Protein AF-A0A9D6ZX26-F1 (afdb_monomer_lite)

Structure (mmCIF, N/CA/C/O backbone):
data_AF-A0A9D6ZX26-F1
#
_entry.id   AF-A0A9D6ZX26-F1
#
loop_
_atom_site.group_PDB
_atom_site.id
_atom_site.type_symbol
_atom_site.label_atom_id
_atom_site.label_alt_id
_atom_site.label_comp_id
_atom_site.label_asym_id
_atom_site.label_entity_id
_atom_site.label_seq_id
_atom_site.pdbx_PDB_ins_code
_atom_site.Cartn_x
_atom_site.Cartn_y
_atom_site.Cartn_z
_atom_site.occupancy
_atom_site.B_iso_or_equiv
_atom_site.auth_seq_id
_atom_site.auth_comp_id
_atom_site.auth_asym_id
_atom_site.auth_atom_id
_atom_site.pdbx_PDB_model_num
ATOM 1 N N . MET A 1 1 ? 2.555 -8.210 -22.914 1.00 59.25 1 MET A N 1
ATOM 2 C CA . MET A 1 1 ? 1.205 -8.522 -22.384 1.00 59.25 1 MET A CA 1
ATOM 3 C C . MET A 1 1 ? 0.541 -7.199 -22.033 1.00 59.25 1 MET A C 1
ATOM 5 O O . MET A 1 1 ? 1.233 -6.357 -21.481 1.00 59.25 1 MET A O 1
ATOM 9 N N . TYR A 1 2 ? -0.729 -6.968 -22.384 1.00 74.00 2 TYR A N 1
ATOM 10 C CA . TYR A 1 2 ? -1.356 -5.649 -22.207 1.00 74.00 2 TYR A CA 1
ATOM 11 C C . TYR A 1 2 ? -1.420 -5.249 -20.715 1.00 74.00 2 TYR A C 1
ATOM 13 O O . TYR A 1 2 ? -2.023 -5.994 -19.934 1.00 74.00 2 TYR A O 1
ATOM 21 N N . PRO A 1 3 ? -0.852 -4.093 -20.309 1.00 81.06 3 PRO A N 1
ATOM 22 C CA . PRO A 1 3 ? -0.923 -3.574 -18.931 1.00 81.06 3 PRO A CA 1
ATOM 23 C C . PRO A 1 3 ? -2.353 -3.429 -18.402 1.00 81.06 3 PRO A C 1
ATOM 25 O O . PRO A 1 3 ? -2.592 -3.516 -17.201 1.00 81.06 3 PRO A O 1
ATOM 28 N N . PHE A 1 4 ? -3.319 -3.332 -19.315 1.00 87.44 4 PHE A N 1
ATOM 29 C CA . PHE A 1 4 ? -4.745 -3.346 -19.018 1.00 87.44 4 PHE A CA 1
ATOM 30 C C . PHE A 1 4 ? -5.173 -4.487 -18.079 1.00 87.44 4 PHE A C 1
ATOM 32 O O . PHE A 1 4 ? -6.023 -4.284 -17.217 1.00 87.44 4 PHE A O 1
ATOM 39 N N . VAL A 1 5 ? -4.582 -5.684 -18.200 1.00 90.31 5 VAL A N 1
ATOM 40 C CA . VAL A 1 5 ? -4.960 -6.825 -17.346 1.00 90.31 5 VAL A CA 1
ATOM 41 C C . VAL A 1 5 ? -4.654 -6.533 -15.878 1.00 90.31 5 VAL A C 1
ATOM 43 O O . VAL A 1 5 ? -5.513 -6.739 -15.021 1.00 90.31 5 VAL A O 1
ATOM 46 N N . ILE A 1 6 ? -3.457 -6.026 -15.573 1.00 92.44 6 ILE A N 1
ATOM 47 C CA . ILE A 1 6 ? -3.083 -5.728 -14.189 1.00 92.44 6 ILE A CA 1
ATOM 48 C C . ILE A 1 6 ? -3.809 -4.494 -13.658 1.00 92.44 6 ILE A C 1
ATOM 50 O O . ILE A 1 6 ? -4.154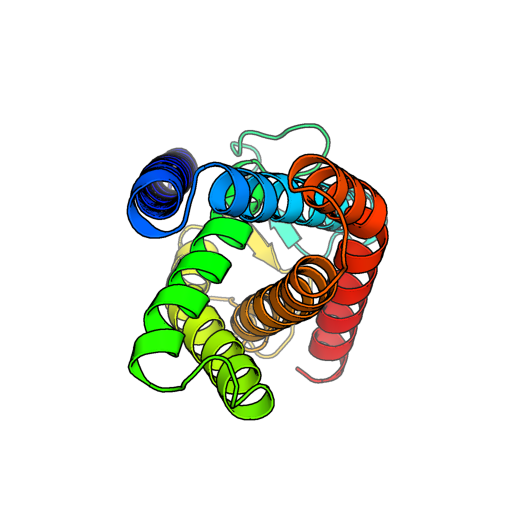 -4.456 -12.483 1.00 92.44 6 ILE A O 1
ATOM 54 N N . GLU A 1 7 ? -4.118 -3.520 -14.510 1.00 93.19 7 GLU A N 1
ATOM 55 C CA . GLU A 1 7 ? -4.953 -2.376 -14.135 1.00 93.19 7 GLU A CA 1
ATOM 56 C C . GLU A 1 7 ? -6.371 -2.793 -13.769 1.00 93.19 7 GLU A C 1
ATOM 58 O O . GLU A 1 7 ? -6.895 -2.370 -12.738 1.00 93.19 7 GLU A O 1
ATOM 63 N N . PHE A 1 8 ? -6.974 -3.668 -14.573 1.00 94.19 8 PHE A N 1
ATOM 64 C CA . PHE A 1 8 ? -8.292 -4.212 -14.294 1.00 94.19 8 PHE A CA 1
ATOM 65 C C . PHE A 1 8 ? -8.292 -5.023 -12.993 1.00 94.19 8 PHE A C 1
ATOM 67 O O . PHE A 1 8 ? -9.149 -4.811 -12.136 1.00 94.19 8 PHE A O 1
ATOM 74 N N . VAL A 1 9 ? -7.293 -5.891 -12.793 1.00 94.50 9 VAL A N 1
ATOM 75 C CA . VAL A 1 9 ? -7.130 -6.647 -11.540 1.00 94.50 9 VAL A CA 1
ATOM 76 C C . VAL A 1 9 ? -6.945 -5.705 -10.349 1.00 94.50 9 VAL A C 1
ATOM 78 O O . VAL A 1 9 ? -7.599 -5.890 -9.324 1.00 94.50 9 VAL A O 1
ATOM 81 N N . ALA A 1 10 ? -6.107 -4.675 -10.478 1.00 96.19 10 ALA A N 1
ATOM 82 C CA . ALA A 1 10 ? -5.879 -3.679 -9.437 1.00 96.19 10 ALA A CA 1
ATOM 83 C C . ALA A 1 10 ? -7.168 -2.935 -9.070 1.00 96.19 10 ALA A C 1
ATOM 85 O O . ALA A 1 10 ? -7.466 -2.769 -7.887 1.00 96.19 10 ALA A O 1
ATOM 86 N N . LEU A 1 11 ? -7.952 -2.530 -10.072 1.00 97.31 11 LEU A N 1
ATOM 87 C CA . LEU A 1 11 ? -9.227 -1.845 -9.890 1.00 97.31 11 LEU A CA 1
ATOM 88 C C . LEU A 1 11 ? -10.261 -2.737 -9.200 1.00 97.31 11 LEU A C 1
ATOM 90 O O . LEU A 1 11 ? -10.871 -2.315 -8.219 1.00 97.31 11 LEU A O 1
ATOM 94 N N . VAL A 1 12 ? -10.444 -3.968 -9.685 1.00 97.81 12 VAL A N 1
ATOM 95 C CA . VAL A 1 12 ? -11.405 -4.924 -9.116 1.00 97.81 12 VAL A CA 1
ATOM 96 C C . VAL A 1 12 ? -11.018 -5.289 -7.686 1.00 97.81 12 VAL A C 1
ATOM 98 O O . VAL A 1 12 ? -11.875 -5.276 -6.801 1.00 97.81 12 VAL A O 1
ATOM 101 N N . LEU A 1 13 ? -9.733 -5.555 -7.432 1.00 97.75 13 LEU A N 1
ATOM 102 C CA . LEU A 1 13 ? -9.237 -5.864 -6.094 1.00 97.75 13 LEU A CA 1
ATOM 103 C C . LEU A 1 13 ? -9.438 -4.679 -5.143 1.00 97.75 13 LEU A C 1
ATOM 105 O O . LEU A 1 13 ? -9.959 -4.860 -4.044 1.00 97.75 13 LEU A O 1
ATOM 109 N N . PHE A 1 14 ? -9.085 -3.464 -5.571 1.00 98.38 14 PHE A N 1
ATOM 110 C CA . PHE A 1 14 ? -9.275 -2.255 -4.774 1.00 98.38 14 PHE A CA 1
ATOM 111 C C . PHE A 1 14 ? -10.750 -2.011 -4.464 1.00 98.38 14 PHE A C 1
ATOM 113 O O . PHE A 1 14 ? -11.104 -1.818 -3.304 1.00 98.38 14 PHE A O 1
ATOM 120 N N . ALA A 1 15 ? -11.625 -2.064 -5.470 1.00 98.25 15 ALA A N 1
ATOM 121 C CA . ALA A 1 15 ? -13.058 -1.855 -5.289 1.00 98.25 15 ALA A CA 1
ATOM 122 C C . ALA A 1 15 ? -13.679 -2.925 -4.378 1.00 98.25 15 ALA A C 1
ATOM 124 O O . ALA A 1 15 ? -14.435 -2.592 -3.463 1.00 98.25 15 ALA A O 1
ATOM 125 N N . GLY A 1 16 ? -13.323 -4.196 -4.582 1.00 98.38 16 GLY A N 1
ATOM 126 C CA . GLY A 1 16 ? -13.805 -5.314 -3.774 1.00 98.38 16 GLY A CA 1
ATOM 127 C C . GLY A 1 16 ? -13.370 -5.211 -2.313 1.00 98.38 16 GLY A C 1
ATOM 128 O O . GLY A 1 16 ? -14.198 -5.338 -1.410 1.00 98.38 16 GLY A O 1
ATOM 129 N N . LEU A 1 17 ? -12.094 -4.908 -2.061 1.00 98.44 17 LEU A N 1
ATOM 130 C CA . LEU A 1 17 ? -11.571 -4.762 -0.702 1.00 98.44 17 LEU A CA 1
ATOM 131 C C . LEU A 1 17 ? -12.050 -3.473 -0.021 1.00 98.44 17 LEU A C 1
ATOM 133 O O . LEU A 1 17 ? -12.315 -3.489 1.181 1.00 98.44 17 LEU A O 1
ATOM 137 N N . LEU A 1 18 ? -12.229 -2.380 -0.766 1.00 98.19 18 LEU A N 1
ATOM 138 C CA . LEU A 1 18 ? -12.844 -1.150 -0.263 1.00 98.19 18 LEU A CA 1
ATOM 139 C C . LEU A 1 18 ? -14.292 -1.401 0.166 1.00 98.19 18 LEU A C 1
ATOM 141 O O . LEU A 1 18 ? -14.712 -0.955 1.240 1.00 98.19 18 LEU A O 1
ATOM 145 N N . TRP A 1 19 ? -15.052 -2.129 -0.653 1.00 98.38 19 TRP A N 1
ATOM 146 C CA . TRP A 1 19 ? -16.417 -2.528 -0.331 1.00 98.38 19 TRP A CA 1
ATOM 147 C C . TRP A 1 19 ? -16.453 -3.432 0.904 1.00 98.38 19 TRP A C 1
ATOM 149 O O . TRP A 1 19 ? -17.208 -3.150 1.837 1.00 98.38 19 TRP A O 1
ATOM 159 N N . HIS A 1 20 ? -15.588 -4.449 0.956 1.00 98.38 20 HIS A N 1
ATOM 160 C CA . HIS A 1 20 ? -15.453 -5.340 2.106 1.00 98.38 20 HIS A CA 1
ATOM 161 C C . HIS A 1 20 ? -15.138 -4.550 3.386 1.00 98.38 20 HIS A C 1
ATOM 163 O O . HIS A 1 20 ? -15.888 -4.618 4.358 1.00 98.38 20 HIS A O 1
ATOM 169 N N . ALA A 1 21 ? -14.098 -3.713 3.381 1.00 97.94 21 ALA A N 1
ATOM 170 C CA . ALA A 1 21 ? -13.731 -2.892 4.534 1.00 97.94 21 ALA A CA 1
ATOM 171 C C . ALA A 1 21 ? -14.872 -1.959 4.974 1.00 97.94 21 ALA A C 1
ATOM 173 O O . ALA A 1 21 ? -15.120 -1.784 6.167 1.00 97.94 21 ALA A O 1
ATOM 174 N N . SER A 1 22 ? -15.609 -1.390 4.018 1.00 97.69 22 SER A N 1
ATOM 175 C CA . SER A 1 22 ? -16.739 -0.501 4.309 1.00 97.69 22 SER A CA 1
ATOM 176 C C . SER A 1 22 ? -17.902 -1.219 4.996 1.00 97.69 22 SER A C 1
ATOM 178 O O . SER A 1 22 ? -18.650 -0.578 5.737 1.00 97.69 22 SER A O 1
ATOM 180 N N . ARG A 1 23 ? -18.070 -2.523 4.734 1.00 97.69 23 ARG A N 1
ATOM 181 C CA . ARG A 1 23 ? -19.138 -3.367 5.287 1.00 97.69 23 ARG A CA 1
ATOM 182 C C . ARG A 1 23 ? -18.759 -4.023 6.611 1.00 97.69 23 ARG A C 1
ATOM 184 O O . ARG A 1 23 ? -19.593 -4.039 7.508 1.00 97.69 23 ARG A O 1
ATOM 191 N N . TYR A 1 24 ? -17.537 -4.536 6.725 1.00 96.50 24 TYR A N 1
ATOM 192 C CA . TYR A 1 24 ? -17.124 -5.380 7.851 1.00 96.50 24 TYR A CA 1
ATOM 193 C C . TYR A 1 24 ? -16.275 -4.657 8.905 1.00 96.50 24 TYR A C 1
ATOM 195 O O . TYR A 1 24 ? -16.212 -5.120 10.037 1.00 96.50 24 TYR A O 1
ATOM 203 N N . GLU A 1 25 ? -15.654 -3.518 8.577 1.00 94.50 25 GLU A N 1
ATOM 204 C CA . GLU A 1 25 ? -14.891 -2.719 9.550 1.00 94.50 25 GLU A CA 1
ATOM 205 C C . GLU A 1 25 ? -15.668 -1.456 9.932 1.00 94.50 25 GLU A C 1
ATOM 207 O O . GLU A 1 25 ? -16.091 -1.273 11.067 1.00 94.50 25 GLU A O 1
ATOM 212 N N . SER A 1 26 ? -15.817 -0.546 8.971 1.00 96.50 26 SER A N 1
ATOM 213 C CA . SER A 1 26 ? -16.679 0.639 8.987 1.00 96.50 26 SER A CA 1
ATOM 214 C C . SER A 1 26 ? -16.345 1.483 7.759 1.00 96.50 26 SER A C 1
ATOM 216 O O . SER A 1 26 ? -15.224 1.452 7.244 1.00 96.50 26 SER A O 1
ATOM 218 N N . ARG A 1 27 ? -17.282 2.330 7.323 1.00 96.69 27 ARG A N 1
ATOM 219 C CA . ARG A 1 27 ? -17.020 3.302 6.246 1.00 96.69 27 ARG A CA 1
ATOM 220 C C . ARG A 1 27 ? -1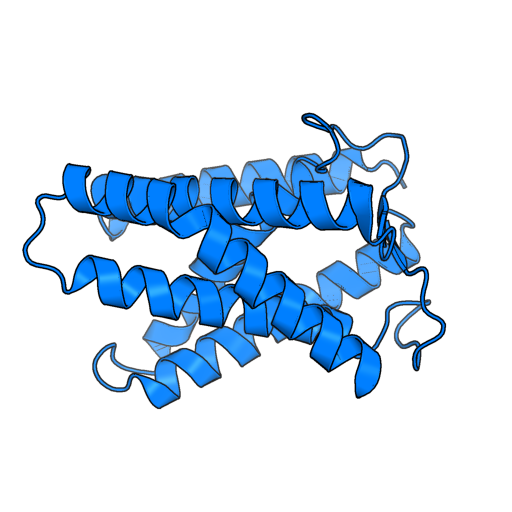5.846 4.231 6.574 1.00 96.69 27 ARG A C 1
ATOM 222 O O . ARG A 1 27 ? -15.040 4.520 5.698 1.00 96.69 27 ARG A O 1
ATOM 229 N N . ALA A 1 28 ? -15.737 4.664 7.831 1.00 96.94 28 ALA A N 1
ATOM 230 C CA . ALA A 1 28 ? -14.652 5.533 8.278 1.00 96.94 28 ALA A CA 1
ATOM 231 C C . ALA A 1 28 ? -13.291 4.829 8.207 1.00 96.94 28 ALA A C 1
ATOM 233 O O . ALA A 1 28 ? -12.345 5.398 7.665 1.00 96.94 28 ALA A O 1
ATOM 234 N N . PHE A 1 29 ? -13.206 3.579 8.677 1.00 97.31 29 PHE A N 1
ATOM 235 C CA . PHE A 1 29 ? -12.000 2.763 8.541 1.00 97.31 29 PHE A CA 1
ATOM 236 C C . PHE A 1 29 ? -11.598 2.615 7.070 1.00 97.31 29 PHE A C 1
ATOM 238 O O . PHE A 1 29 ? -10.444 2.855 6.725 1.00 97.31 29 PHE A O 1
ATOM 245 N N . ALA A 1 30 ? -12.550 2.263 6.201 1.00 97.88 30 ALA A N 1
ATOM 246 C CA . ALA A 1 30 ? -12.290 2.060 4.781 1.00 97.88 30 ALA A CA 1
ATOM 247 C C . ALA A 1 30 ? -11.769 3.343 4.113 1.00 97.88 30 ALA A C 1
ATOM 249 O O . ALA A 1 30 ? -10.743 3.320 3.440 1.00 97.88 30 ALA A O 1
ATOM 250 N N . GLN A 1 31 ? -12.406 4.487 4.368 1.00 97.50 31 GLN A N 1
ATOM 251 C CA . GLN A 1 31 ? -11.932 5.779 3.869 1.00 97.50 31 GLN A CA 1
ATOM 252 C C . GLN A 1 31 ? -10.520 6.098 4.367 1.00 97.50 31 GLN A C 1
ATOM 254 O O . GLN A 1 31 ? -9.650 6.415 3.564 1.00 97.50 31 GLN A O 1
ATOM 259 N N . GLN A 1 32 ? -10.273 5.977 5.674 1.00 97.69 32 GLN A N 1
ATOM 260 C CA . GLN A 1 32 ? -8.962 6.232 6.278 1.00 97.69 32 GLN A CA 1
ATOM 261 C C . GLN A 1 32 ? -7.875 5.346 5.653 1.00 97.69 32 GLN A C 1
ATOM 263 O O . GLN A 1 32 ? -6.819 5.846 5.270 1.00 97.69 32 GLN A O 1
ATOM 268 N N . TRP A 1 33 ? -8.145 4.047 5.511 1.00 98.12 33 TRP A N 1
ATOM 269 C CA . TRP A 1 33 ? -7.188 3.085 4.977 1.00 98.12 33 TRP A CA 1
ATOM 270 C C . TRP A 1 33 ? -6.890 3.335 3.500 1.00 98.12 33 TRP A C 1
ATOM 272 O O . TRP A 1 33 ? -5.737 3.520 3.114 1.00 98.12 33 TRP A O 1
ATOM 282 N N . PHE A 1 34 ? -7.929 3.353 2.666 1.00 98.25 34 PHE A N 1
ATOM 283 C CA . PHE A 1 34 ? -7.756 3.383 1.220 1.00 98.25 34 PHE A CA 1
ATOM 284 C C . PHE A 1 34 ? -7.358 4.767 0.717 1.00 98.25 34 PHE A C 1
ATOM 286 O O . PHE A 1 34 ? -6.460 4.846 -0.110 1.00 98.25 34 PHE A O 1
ATOM 293 N N . ILE A 1 35 ? -7.933 5.856 1.238 1.00 97.69 35 ILE A N 1
ATOM 294 C CA . ILE A 1 35 ? -7.538 7.213 0.824 1.00 97.69 35 ILE A CA 1
ATOM 295 C C . ILE A 1 35 ? -6.129 7.528 1.335 1.00 97.69 35 ILE A C 1
ATOM 297 O O . ILE A 1 35 ? -5.292 7.996 0.566 1.00 97.69 35 ILE A O 1
ATOM 301 N N . GLY A 1 36 ? -5.841 7.230 2.609 1.00 96.69 36 GLY A N 1
ATOM 302 C CA . GLY A 1 36 ? -4.517 7.460 3.192 1.00 96.69 36 GLY A CA 1
ATOM 303 C C . GLY A 1 36 ? -3.426 6.649 2.492 1.00 96.69 36 GLY A C 1
ATOM 304 O O . GLY A 1 36 ? -2.379 7.190 2.136 1.00 96.69 36 GLY A O 1
ATOM 305 N N . GLY A 1 37 ? -3.685 5.364 2.239 1.00 97.19 37 GLY A N 1
ATOM 306 C CA . GLY A 1 37 ? -2.745 4.482 1.553 1.00 97.19 37 GLY A CA 1
ATOM 307 C C . GLY A 1 37 ? -2.565 4.834 0.076 1.00 97.19 37 GLY A C 1
ATOM 308 O O . GLY A 1 37 ? -1.434 4.836 -0.410 1.00 97.19 37 GLY A O 1
ATOM 309 N N . LEU A 1 38 ? -3.645 5.192 -0.627 1.00 97.25 38 LEU A N 1
ATOM 310 C CA . LEU A 1 38 ? -3.586 5.639 -2.021 1.00 97.25 38 LEU A CA 1
ATOM 311 C C . LEU A 1 38 ? -2.761 6.920 -2.147 1.00 97.25 38 LEU A C 1
ATOM 313 O O . LEU A 1 38 ? -1.861 6.968 -2.979 1.00 97.25 38 LEU A O 1
ATOM 317 N N . LEU A 1 39 ? -2.994 7.919 -1.290 1.00 96.81 39 LEU A N 1
ATOM 318 C CA . LEU A 1 39 ? -2.250 9.179 -1.328 1.00 96.81 39 LEU A CA 1
ATOM 319 C C . LEU A 1 39 ? -0.764 8.984 -0.996 1.00 96.81 39 LEU A C 1
ATOM 321 O O . LEU A 1 39 ? 0.094 9.496 -1.713 1.00 96.81 39 LEU A O 1
ATOM 325 N N . ALA A 1 40 ? -0.445 8.211 0.047 1.00 96.75 40 ALA A N 1
ATOM 326 C CA . ALA A 1 40 ? 0.943 7.902 0.391 1.00 96.75 40 ALA A CA 1
ATOM 327 C C . ALA A 1 40 ? 1.658 7.176 -0.761 1.00 96.75 40 ALA A C 1
ATOM 329 O O . ALA A 1 40 ? 2.783 7.524 -1.120 1.00 96.75 40 ALA A O 1
ATOM 330 N N . THR A 1 41 ? 0.981 6.217 -1.399 1.00 96.44 41 THR A N 1
ATOM 331 C CA . THR A 1 41 ? 1.530 5.489 -2.550 1.00 96.44 41 THR A CA 1
ATOM 332 C C . THR A 1 41 ? 1.711 6.403 -3.754 1.00 96.44 41 THR A C 1
ATOM 334 O O . THR A 1 41 ? 2.735 6.330 -4.425 1.00 96.44 41 THR A O 1
ATOM 337 N N . PHE A 1 42 ? 0.749 7.288 -4.010 1.00 95.94 42 PHE A N 1
ATOM 338 C CA . PHE A 1 42 ? 0.809 8.257 -5.095 1.00 95.94 42 PHE A CA 1
ATOM 339 C C . PHE A 1 42 ? 2.022 9.184 -4.962 1.00 95.94 42 PHE A C 1
ATOM 341 O O . PHE A 1 42 ? 2.790 9.344 -5.911 1.00 95.94 42 PHE A O 1
ATOM 348 N N . ILE A 1 43 ? 2.246 9.733 -3.764 1.00 95.12 43 ILE A N 1
ATOM 349 C CA . ILE A 1 43 ? 3.411 10.577 -3.466 1.00 95.12 43 ILE A CA 1
ATOM 350 C C . ILE A 1 43 ? 4.706 9.771 -3.628 1.00 95.12 43 ILE A C 1
ATOM 352 O O . ILE A 1 43 ? 5.624 10.214 -4.320 1.00 95.12 43 ILE A O 1
ATOM 356 N N . ARG A 1 44 ? 4.771 8.565 -3.046 1.00 94.56 44 ARG A N 1
ATOM 357 C CA . ARG A 1 44 ? 5.935 7.671 -3.141 1.00 94.56 44 ARG A CA 1
ATOM 358 C C . ARG A 1 44 ? 6.307 7.371 -4.590 1.00 94.56 44 ARG A C 1
ATOM 360 O O . ARG A 1 44 ? 7.476 7.488 -4.953 1.00 94.56 44 ARG A O 1
ATOM 367 N N . GLU A 1 45 ? 5.341 6.967 -5.410 1.00 93.06 45 GLU A N 1
ATOM 368 C CA . GLU A 1 45 ? 5.583 6.610 -6.809 1.00 93.06 45 GLU A CA 1
ATOM 369 C C . GLU A 1 45 ? 5.923 7.834 -7.655 1.00 93.06 45 GLU A C 1
ATOM 371 O O . GLU A 1 45 ? 6.841 7.766 -8.466 1.00 93.06 45 GLU A O 1
ATOM 376 N N . THR A 1 46 ? 5.286 8.980 -7.402 1.00 91.38 46 THR A N 1
ATOM 377 C CA . THR A 1 46 ? 5.647 10.236 -8.075 1.00 91.38 46 THR A CA 1
ATOM 378 C C . THR A 1 46 ? 7.111 10.594 -7.819 1.00 91.38 46 THR A C 1
ATOM 380 O O . THR A 1 46 ? 7.848 10.857 -8.766 1.00 91.38 46 THR A O 1
ATOM 383 N N . ILE A 1 47 ? 7.569 10.532 -6.563 1.00 89.06 47 ILE A N 1
ATOM 384 C CA . ILE A 1 47 ? 8.973 10.790 -6.204 1.00 89.06 47 ILE A CA 1
ATOM 385 C C . ILE A 1 47 ? 9.900 9.729 -6.811 1.00 89.06 47 ILE A C 1
ATOM 387 O O . ILE A 1 47 ? 10.948 10.061 -7.363 1.00 89.06 47 ILE A O 1
ATOM 391 N N . THR A 1 48 ? 9.513 8.453 -6.743 1.00 87.69 48 THR A N 1
ATOM 392 C CA . THR A 1 48 ? 10.298 7.344 -7.306 1.00 87.69 48 THR A CA 1
ATOM 393 C C . THR A 1 48 ? 10.539 7.544 -8.799 1.00 87.69 48 THR A C 1
ATOM 395 O O . THR A 1 48 ? 11.663 7.367 -9.260 1.00 87.69 48 THR A O 1
ATOM 398 N N . GLN A 1 49 ? 9.501 7.913 -9.548 1.00 85.75 49 GLN A N 1
ATOM 399 C CA . GLN A 1 49 ? 9.570 8.085 -10.997 1.00 85.75 49 GLN A CA 1
ATOM 400 C C . GLN A 1 49 ? 10.270 9.384 -11.398 1.00 85.75 49 GLN A C 1
ATOM 402 O O . GLN A 1 49 ? 11.067 9.379 -12.331 1.00 85.75 49 GLN A O 1
ATOM 407 N N . ALA A 1 50 ? 10.014 10.482 -10.683 1.00 84.12 50 ALA A N 1
ATOM 408 C CA . ALA A 1 50 ? 10.597 11.778 -11.011 1.00 84.12 50 ALA A CA 1
ATOM 409 C C . ALA A 1 50 ? 12.082 11.889 -10.633 1.00 84.12 50 ALA A C 1
ATOM 411 O O . ALA A 1 50 ? 12.835 12.530 -11.359 1.00 84.12 50 ALA A O 1
ATOM 412 N N . LEU A 1 51 ? 12.503 11.296 -9.507 1.00 79.38 51 LEU A N 1
ATOM 413 C CA . LEU A 1 51 ? 13.847 11.508 -8.951 1.00 79.38 51 LEU A CA 1
ATOM 414 C C . LEU A 1 51 ? 14.749 10.277 -9.020 1.00 79.38 51 LEU A C 1
ATOM 416 O O . LEU A 1 51 ? 15.937 10.411 -9.289 1.00 79.38 51 LEU A O 1
ATOM 420 N N . LEU A 1 52 ? 14.215 9.086 -8.733 1.00 77.38 52 LEU A N 1
ATOM 421 C CA . LEU A 1 52 ? 15.046 7.891 -8.541 1.00 77.38 52 LEU A CA 1
ATOM 422 C C . LEU A 1 52 ? 15.144 7.017 -9.791 1.00 77.38 52 LEU A C 1
ATOM 424 O O . LEU A 1 52 ? 16.096 6.253 -9.906 1.00 77.38 52 LEU A O 1
ATOM 428 N N . GLN A 1 53 ? 14.137 7.062 -10.672 1.00 77.06 53 GLN A N 1
ATOM 429 C CA . GLN A 1 53 ? 14.019 6.236 -11.886 1.00 77.06 53 GLN A CA 1
ATOM 430 C C . GLN A 1 53 ? 14.304 4.739 -11.647 1.00 77.06 53 GLN A C 1
ATOM 432 O O . GLN A 1 53 ? 14.757 4.011 -12.525 1.00 77.06 53 GLN A O 1
ATOM 437 N N . SER A 1 54 ? 14.042 4.263 -10.426 1.00 74.75 54 SER A N 1
ATOM 438 C CA . SER A 1 54 ? 14.457 2.924 -9.990 1.00 74.75 54 SER A CA 1
ATOM 439 C C . SER A 1 54 ? 13.564 1.799 -10.522 1.00 74.75 54 SER A C 1
ATOM 441 O O . SER A 1 54 ? 14.013 0.655 -10.597 1.00 74.75 54 SER A O 1
ATOM 443 N N . ASN A 1 55 ? 12.331 2.133 -10.915 1.00 82.25 55 ASN A N 1
ATOM 444 C CA . ASN A 1 55 ? 11.437 1.286 -11.703 1.00 82.25 55 ASN A CA 1
ATOM 445 C C . ASN A 1 55 ? 11.106 1.999 -13.006 1.00 82.25 55 ASN A C 1
ATOM 447 O O . ASN A 1 55 ? 10.858 3.203 -12.990 1.00 82.25 55 ASN A O 1
ATOM 451 N N . LEU A 1 56 ? 11.000 1.248 -14.092 1.00 86.69 56 LEU A N 1
ATOM 452 C CA . LEU A 1 56 ? 10.438 1.724 -15.346 1.00 86.69 56 LEU A CA 1
ATOM 453 C C . LEU A 1 56 ? 9.122 0.990 -15.574 1.00 86.69 56 LEU A C 1
ATOM 455 O O . LEU A 1 56 ? 9.100 -0.229 -15.708 1.00 86.69 56 LEU A O 1
ATOM 459 N N . TYR A 1 57 ? 8.019 1.731 -15.580 1.00 89.38 57 TYR A N 1
ATOM 460 C CA . TYR A 1 57 ? 6.703 1.181 -15.899 1.00 89.38 57 TYR A CA 1
ATOM 461 C C . TYR A 1 57 ? 6.488 1.176 -17.409 1.00 89.38 57 TYR A C 1
ATOM 463 O O . TYR A 1 57 ? 6.930 2.106 -18.094 1.00 89.38 57 TYR A O 1
ATOM 471 N N . ALA A 1 58 ? 5.760 0.176 -17.910 1.00 89.56 58 ALA A N 1
ATOM 472 C CA . ALA A 1 58 ? 5.359 0.122 -19.309 1.00 89.56 58 ALA A CA 1
ATOM 473 C C . ALA A 1 58 ? 4.661 1.438 -19.729 1.00 89.56 58 ALA A C 1
ATOM 475 O O . ALA A 1 58 ? 3.981 2.077 -18.905 1.00 89.56 58 ALA A O 1
ATOM 476 N N . PRO A 1 59 ? 4.868 1.904 -20.971 1.00 86.56 59 PRO A N 1
ATOM 477 C CA . PRO A 1 59 ? 4.335 3.186 -21.423 1.00 86.56 59 PRO A CA 1
ATOM 478 C C . PRO A 1 59 ? 2.804 3.200 -21.492 1.00 86.56 59 PRO A C 1
ATOM 480 O O . PRO A 1 59 ? 2.209 4.266 -21.378 1.00 86.56 59 PRO A O 1
ATOM 483 N N . GLU A 1 60 ? 2.162 2.038 -21.618 1.00 90.62 60 GLU A N 1
ATOM 484 C CA . GLU A 1 60 ? 0.709 1.908 -21.736 1.00 90.62 60 GLU A CA 1
ATOM 485 C C . GLU A 1 60 ? -0.021 1.908 -20.384 1.00 90.62 60 GLU A C 1
ATOM 487 O O . GLU A 1 60 ? -1.246 1.824 -20.369 1.00 90.62 60 GLU A O 1
ATOM 492 N N . PHE A 1 61 ? 0.689 2.010 -19.252 1.00 90.50 61 PHE A N 1
ATOM 493 C CA . PHE A 1 61 ? 0.036 2.220 -17.956 1.00 90.50 61 PHE A CA 1
ATOM 494 C C . PHE A 1 61 ? -0.690 3.565 -17.923 1.00 90.50 61 PHE A C 1
ATOM 496 O O . PHE A 1 61 ? -0.104 4.613 -18.203 1.00 90.50 61 PHE A O 1
ATOM 503 N N . LEU A 1 62 ? -1.928 3.549 -17.443 1.00 91.56 62 LEU A N 1
ATOM 504 C CA . LEU A 1 62 ? -2.635 4.722 -16.975 1.00 91.56 62 LEU A CA 1
ATOM 505 C C . LEU A 1 62 ? -1.837 5.363 -15.835 1.00 91.56 62 LEU A C 1
ATOM 507 O O . LEU A 1 62 ? -1.535 4.741 -14.809 1.00 91.56 62 LEU A O 1
ATOM 511 N N . ARG A 1 63 ? -1.505 6.641 -16.011 1.00 90.00 63 ARG A N 1
ATOM 512 C CA . ARG A 1 63 ? -0.743 7.438 -15.049 1.00 90.00 63 ARG A CA 1
ATOM 513 C C . ARG A 1 63 ? -1.537 8.663 -14.638 1.00 90.00 63 ARG A C 1
ATOM 515 O O . ARG A 1 63 ? -2.216 9.281 -15.453 1.00 90.00 63 ARG A O 1
ATOM 522 N N . ILE A 1 64 ? -1.401 9.039 -13.375 1.00 85.50 64 ILE A N 1
ATOM 523 C CA . ILE A 1 64 ? -1.783 10.368 -12.902 1.00 85.50 64 ILE A CA 1
ATOM 524 C C . ILE A 1 64 ? -0.470 11.049 -12.514 1.00 85.50 64 ILE A C 1
ATOM 526 O O . ILE A 1 64 ? 0.242 10.594 -11.618 1.00 85.50 64 ILE A O 1
ATOM 530 N N . GLY A 1 65 ? -0.089 12.091 -13.253 1.00 85.25 65 GLY A N 1
ATOM 531 C CA . GLY A 1 65 ? 1.274 12.619 -13.191 1.00 85.25 65 GLY A CA 1
ATOM 532 C C . GLY A 1 65 ? 2.299 11.544 -13.577 1.00 85.25 65 GLY A C 1
ATOM 533 O O . GLY A 1 65 ? 2.196 10.941 -14.642 1.00 85.25 65 GLY A O 1
ATOM 534 N N . ALA A 1 66 ? 3.274 11.288 -12.702 1.00 84.69 66 ALA A N 1
ATOM 535 C CA . ALA A 1 66 ? 4.299 10.265 -12.922 1.00 84.69 66 ALA A CA 1
ATOM 536 C C . ALA A 1 66 ? 3.938 8.888 -12.330 1.00 84.69 66 ALA A C 1
ATOM 538 O O . ALA A 1 66 ? 4.601 7.904 -12.646 1.00 84.69 66 ALA A O 1
ATOM 539 N N . ALA A 1 67 ? 2.909 8.793 -11.483 1.00 89.06 67 ALA A N 1
ATOM 540 C CA . ALA A 1 67 ? 2.595 7.564 -10.761 1.00 89.06 67 ALA A CA 1
ATOM 541 C C . ALA A 1 67 ? 1.650 6.645 -11.565 1.00 89.06 67 ALA A C 1
ATOM 543 O O . ALA A 1 67 ? 0.598 7.106 -12.024 1.00 89.06 67 ALA A O 1
ATOM 544 N N . PRO A 1 68 ? 1.971 5.345 -11.711 1.00 92.88 68 PRO A N 1
ATOM 545 C CA . PRO A 1 68 ? 1.085 4.378 -12.354 1.00 92.88 68 PRO A CA 1
ATOM 546 C C . PRO A 1 68 ? -0.103 4.039 -11.449 1.00 92.88 68 PRO A C 1
ATOM 548 O O . PRO A 1 68 ? 0.059 3.620 -10.298 1.00 92.88 68 PRO A O 1
ATOM 551 N N . VAL A 1 69 ? -1.313 4.167 -11.994 1.00 93.75 69 VAL A N 1
ATOM 552 C CA . VAL A 1 69 ? -2.563 3.997 -11.241 1.00 93.75 69 VAL A CA 1
ATOM 553 C C . VAL A 1 69 ? -2.675 2.591 -10.655 1.00 93.75 69 VAL A C 1
ATOM 555 O O . VAL A 1 69 ? -3.053 2.451 -9.493 1.00 93.75 69 VAL A O 1
ATOM 558 N N . ALA A 1 70 ? -2.273 1.554 -11.398 1.00 95.06 70 ALA A N 1
ATOM 559 C CA . ALA A 1 70 ? -2.308 0.175 -10.907 1.00 95.06 70 ALA A CA 1
ATOM 560 C C . ALA A 1 70 ? -1.559 -0.002 -9.580 1.00 95.06 70 ALA A C 1
ATOM 562 O O . ALA A 1 70 ? -2.099 -0.592 -8.649 1.00 95.06 70 ALA A O 1
ATOM 563 N N . ILE A 1 71 ? -0.345 0.544 -9.454 1.00 95.00 71 ILE A N 1
ATOM 564 C CA . ILE A 1 71 ? 0.445 0.432 -8.220 1.00 95.00 71 ILE A CA 1
ATOM 565 C C . ILE A 1 71 ? -0.230 1.201 -7.085 1.00 95.00 71 ILE A C 1
ATOM 567 O O . ILE A 1 71 ? -0.360 0.675 -5.980 1.00 95.00 71 ILE A O 1
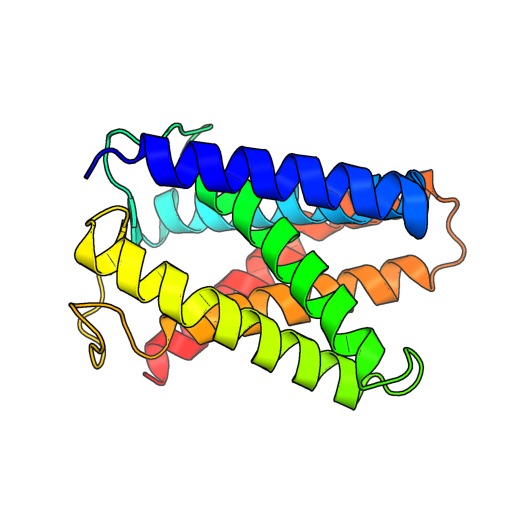ATOM 571 N N . CYS A 1 72 ? -0.730 2.409 -7.365 1.00 95.94 72 CYS A N 1
ATOM 572 C CA 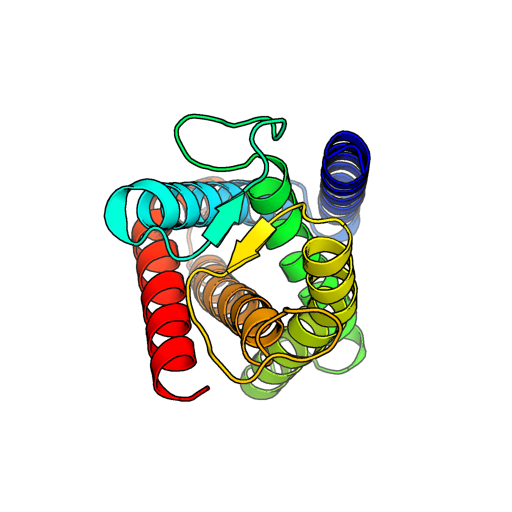. CYS A 1 72 ? -1.459 3.220 -6.388 1.00 95.94 72 CYS A CA 1
ATOM 573 C C . CYS A 1 72 ? -2.707 2.518 -5.831 1.00 95.94 72 CYS A C 1
ATOM 575 O O . CYS A 1 72 ? -3.056 2.740 -4.672 1.00 95.94 72 CYS A O 1
ATOM 577 N N . LEU A 1 73 ? -3.352 1.659 -6.624 1.00 97.50 73 LEU A N 1
ATOM 578 C CA . LEU A 1 73 ? -4.488 0.841 -6.198 1.00 97.50 73 LEU A CA 1
ATOM 579 C C . LEU A 1 73 ? -4.040 -0.456 -5.505 1.00 97.50 73 LEU A C 1
ATOM 581 O O . LEU A 1 73 ? -4.605 -0.843 -4.480 1.00 97.50 73 LEU A O 1
ATOM 585 N N . LEU A 1 74 ? -3.006 -1.128 -6.013 1.00 97.44 74 LEU A N 1
ATOM 586 C CA . LEU A 1 74 ? -2.527 -2.399 -5.466 1.00 97.44 74 LEU A CA 1
ATOM 587 C C . LEU A 1 74 ? -1.921 -2.244 -4.073 1.00 97.44 74 LEU A C 1
ATOM 589 O O . LEU A 1 74 ? -2.206 -3.063 -3.204 1.00 97.44 74 LEU A O 1
ATOM 593 N N . THR A 1 75 ? -1.116 -1.209 -3.819 1.00 96.94 75 THR A N 1
ATOM 594 C CA . THR A 1 75 ? -0.423 -1.048 -2.528 1.00 96.94 75 THR A CA 1
ATOM 595 C C . THR A 1 75 ? -1.376 -1.009 -1.322 1.00 96.94 75 THR A C 1
ATOM 597 O O . THR A 1 75 ? -1.204 -1.841 -0.422 1.00 96.94 75 THR A O 1
ATOM 600 N N . PRO A 1 76 ? -2.399 -0.131 -1.253 1.00 97.88 76 PRO A N 1
ATOM 601 C CA . PRO A 1 76 ? -3.349 -0.145 -0.138 1.00 97.88 76 PRO A CA 1
ATOM 602 C C . PRO A 1 76 ? -4.187 -1.430 -0.086 1.00 97.88 76 PRO A C 1
ATOM 604 O O . PRO A 1 76 ? -4.516 -1.888 1.010 1.00 97.88 76 PRO A O 1
ATOM 607 N N . SER A 1 77 ? -4.484 -2.035 -1.240 1.00 98.44 77 SER A N 1
ATOM 608 C CA . SER A 1 77 ? -5.257 -3.279 -1.359 1.00 98.44 77 SER A CA 1
ATOM 609 C C . SER A 1 77 ? -4.518 -4.480 -0.772 1.00 98.44 77 SER A C 1
ATOM 611 O O . SER A 1 77 ? -5.040 -5.163 0.106 1.00 98.44 77 SER A O 1
ATOM 613 N N . ILE A 1 78 ? -3.271 -4.700 -1.189 1.00 98.31 78 ILE A N 1
ATOM 614 C CA . ILE A 1 78 ? -2.413 -5.775 -0.675 1.00 98.31 78 ILE A CA 1
ATOM 615 C C . ILE A 1 78 ? -2.134 -5.559 0.810 1.00 98.31 78 ILE A C 1
ATOM 617 O O . ILE A 1 78 ? -2.209 -6.505 1.589 1.00 98.31 78 ILE 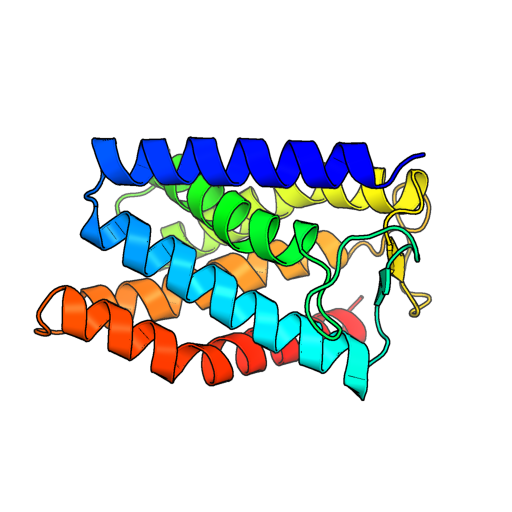A O 1
ATOM 621 N N . SER A 1 79 ? -1.893 -4.313 1.227 1.00 98.06 79 SER A N 1
ATOM 622 C CA . SER A 1 79 ? -1.698 -3.991 2.643 1.00 98.06 79 SER A CA 1
ATOM 623 C C . SER A 1 79 ? -2.944 -4.321 3.476 1.00 98.06 79 SER A C 1
ATOM 625 O O . SER A 1 79 ? -2.821 -4.872 4.570 1.00 98.06 79 SER A O 1
ATOM 627 N N . TYR A 1 80 ? -4.147 -4.000 2.976 1.00 98.38 80 TYR A N 1
ATOM 628 C CA . TYR A 1 80 ? -5.404 -4.325 3.660 1.00 98.38 80 TYR A CA 1
ATOM 629 C C . TYR A 1 80 ? -5.614 -5.835 3.749 1.00 98.38 80 TYR A C 1
ATOM 631 O O . TYR A 1 80 ? -5.932 -6.352 4.818 1.00 98.38 80 TYR A O 1
ATOM 639 N N . LEU A 1 81 ? -5.410 -6.544 2.638 1.00 98.19 81 LEU A N 1
ATOM 640 C CA . LEU A 1 81 ? -5.541 -7.995 2.585 1.00 98.19 81 LEU A CA 1
ATOM 641 C C . LEU A 1 81 ? -4.566 -8.667 3.560 1.00 98.19 81 LEU A C 1
ATOM 643 O O . LEU A 1 81 ? -4.965 -9.550 4.315 1.00 98.19 81 LEU A O 1
ATOM 647 N N . ALA A 1 82 ? -3.318 -8.195 3.614 1.00 98.25 82 ALA A N 1
ATOM 648 C CA . ALA A 1 82 ? -2.323 -8.675 4.563 1.00 98.25 82 ALA A CA 1
ATOM 649 C C . ALA A 1 82 ? -2.742 -8.434 6.019 1.00 98.25 82 ALA A C 1
ATOM 651 O O . ALA A 1 82 ? -2.637 -9.346 6.835 1.00 98.25 82 ALA A O 1
ATOM 652 N N . LEU A 1 83 ? -3.277 -7.250 6.345 1.00 97.31 83 LEU A N 1
ATOM 653 C CA . LEU A 1 83 ? -3.846 -6.968 7.667 1.00 97.31 83 LEU A CA 1
ATOM 654 C C . LEU A 1 83 ? -5.006 -7.914 8.000 1.00 97.31 83 LEU A C 1
ATOM 656 O O . LEU A 1 83 ? -5.059 -8.458 9.103 1.00 97.31 83 LEU A O 1
ATOM 660 N N . HIS A 1 84 ? -5.939 -8.101 7.069 1.00 97.00 84 HIS A N 1
ATOM 661 C CA . HIS A 1 84 ? -7.110 -8.941 7.287 1.00 97.00 84 HIS A CA 1
ATOM 662 C C . HIS A 1 84 ? -6.713 -10.400 7.548 1.00 97.00 84 HIS A C 1
ATOM 664 O O . HIS A 1 84 ? -7.168 -10.993 8.523 1.00 97.00 84 HIS A O 1
ATOM 670 N N . LEU A 1 85 ? -5.789 -10.946 6.753 1.00 97.56 85 LEU A N 1
ATOM 671 C CA . LEU A 1 85 ? -5.255 -12.294 6.954 1.00 97.56 85 LEU A CA 1
ATOM 672 C C . LEU A 1 85 ? -4.446 -12.405 8.255 1.00 97.56 85 LEU A C 1
ATOM 674 O O . LEU A 1 85 ? -4.610 -13.371 8.996 1.00 97.56 85 LEU A O 1
ATOM 678 N N . ALA A 1 86 ? -3.620 -11.406 8.584 1.00 97.38 86 ALA A N 1
ATOM 679 C CA . ALA A 1 86 ? -2.813 -11.399 9.807 1.00 97.38 8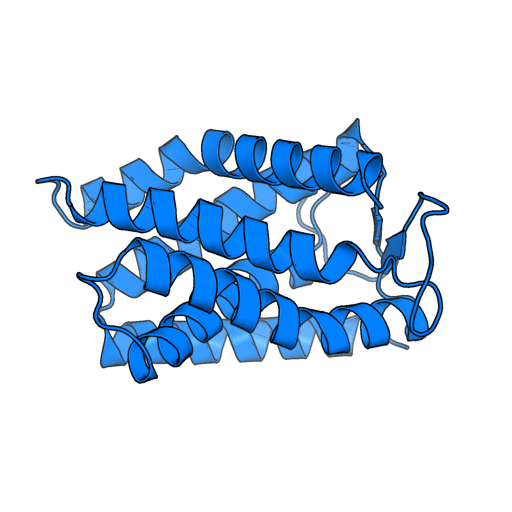6 ALA A CA 1
ATOM 680 C C . ALA A 1 86 ? -3.666 -11.476 11.085 1.00 97.38 86 ALA A C 1
ATOM 682 O O . ALA A 1 86 ? -3.265 -12.125 12.055 1.00 97.38 86 ALA A O 1
ATOM 683 N N . ARG A 1 87 ? -4.866 -10.880 11.080 1.00 95.44 87 ARG A N 1
ATOM 684 C CA . ARG A 1 87 ? -5.825 -10.959 12.198 1.00 95.44 87 ARG A CA 1
ATOM 685 C C . ARG A 1 87 ? -6.331 -12.375 12.478 1.00 95.44 87 ARG A C 1
ATOM 687 O O . ARG A 1 87 ? -6.733 -12.644 13.605 1.00 95.44 87 ARG A O 1
ATOM 694 N N . GLY A 1 88 ? -6.256 -13.286 11.506 1.00 95.38 88 GLY A N 1
ATOM 695 C CA . GLY A 1 88 ? -6.529 -14.709 11.725 1.00 95.38 88 GLY A CA 1
ATOM 696 C C . GLY A 1 88 ? -5.473 -15.411 12.591 1.00 95.38 88 GLY A C 1
ATOM 697 O O . GLY A 1 88 ? -5.765 -16.437 13.198 1.00 95.38 88 GLY A O 1
ATOM 698 N N . PHE A 1 89 ? -4.261 -14.850 12.690 1.00 95.81 89 PHE A N 1
ATOM 699 C CA . PHE A 1 89 ? -3.119 -15.471 13.376 1.00 95.81 89 PHE A CA 1
ATOM 700 C C . PHE A 1 89 ? -2.661 -14.723 14.634 1.00 95.81 89 PHE A C 1
ATOM 702 O O . PHE A 1 89 ? -2.004 -15.311 15.497 1.00 95.81 89 PHE A O 1
ATOM 709 N N . ALA A 1 90 ? -2.962 -13.428 14.748 1.00 93.75 90 ALA A N 1
ATOM 710 C CA . ALA A 1 90 ? -2.583 -12.608 15.892 1.00 93.75 90 ALA A CA 1
ATOM 711 C C . ALA A 1 90 ? -3.692 -11.627 16.278 1.00 93.75 90 ALA A C 1
ATOM 713 O O . ALA A 1 90 ? -4.365 -11.049 15.428 1.00 93.75 90 ALA A O 1
ATOM 714 N N . ARG A 1 91 ? -3.834 -11.383 17.584 1.00 87.88 91 ARG A N 1
ATOM 715 C CA . ARG A 1 91 ? -4.688 -10.305 18.095 1.00 87.88 91 ARG A CA 1
ATOM 716 C C . ARG A 1 91 ? -4.025 -8.953 17.861 1.00 87.88 91 ARG A C 1
ATOM 718 O O . ARG A 1 91 ? -2.801 -8.842 17.886 1.00 87.88 91 ARG A O 1
ATOM 725 N N . THR A 1 92 ? -4.833 -7.908 17.726 1.00 80.88 92 THR A N 1
ATOM 726 C CA . THR A 1 92 ? -4.369 -6.531 17.493 1.00 80.88 92 THR A CA 1
ATOM 727 C C . THR A 1 92 ? -3.464 -5.993 18.613 1.00 80.88 92 THR A C 1
ATOM 729 O O . THR A 1 92 ? -2.599 -5.156 18.366 1.00 80.88 92 THR A O 1
ATOM 732 N N . GLU A 1 93 ? -3.602 -6.519 19.833 1.00 85.50 93 GLU A N 1
ATOM 733 C CA . GLU A 1 93 ? -2.749 -6.203 20.991 1.00 85.50 93 GLU A CA 1
ATOM 734 C C . GLU A 1 93 ? -1.308 -6.718 20.827 1.00 85.50 93 GLU A C 1
ATOM 736 O O . GLU A 1 93 ? -0.364 -6.120 21.343 1.00 85.50 93 GLU A O 1
ATOM 741 N N . GLN A 1 94 ? -1.107 -7.803 20.067 1.00 89.00 94 GLN A N 1
ATOM 742 C CA . GLN A 1 94 ? 0.204 -8.407 19.810 1.00 89.00 94 GLN A CA 1
ATOM 743 C C . GLN A 1 94 ? 0.926 -7.661 18.681 1.00 89.00 94 GLN A C 1
ATOM 745 O O . GLN A 1 94 ? 1.210 -8.216 17.619 1.00 89.00 94 GLN A O 1
ATOM 750 N N . ARG A 1 95 ? 1.218 -6.376 18.905 1.00 87.81 95 ARG A N 1
ATOM 751 C CA . ARG A 1 95 ? 1.658 -5.431 17.863 1.00 87.81 95 ARG A CA 1
ATOM 752 C C . ARG A 1 95 ? 2.868 -5.912 17.065 1.00 87.81 95 ARG A C 1
ATOM 754 O O . ARG A 1 95 ? 2.813 -5.921 15.842 1.00 87.81 95 ARG A O 1
ATOM 761 N N . ALA A 1 96 ? 3.925 -6.365 17.741 1.00 92.12 96 ALA A N 1
ATOM 762 C CA . ALA A 1 96 ? 5.133 -6.859 17.074 1.00 92.12 96 ALA A CA 1
ATOM 763 C C . ALA A 1 96 ? 4.833 -8.049 16.148 1.00 92.12 96 ALA A C 1
ATOM 765 O O . ALA A 1 96 ? 5.308 -8.101 15.015 1.00 92.12 96 ALA A O 1
ATOM 766 N N . ARG A 1 97 ? 3.973 -8.968 16.602 1.00 94.62 97 ARG A N 1
ATOM 767 C CA . ARG A 1 97 ? 3.544 -10.122 15.810 1.00 94.62 97 ARG A CA 1
ATOM 768 C C . ARG A 1 97 ? 2.683 -9.696 14.625 1.00 94.62 97 ARG A C 1
ATOM 770 O O . ARG A 1 97 ? 2.889 -10.195 13.527 1.00 94.62 97 ARG A O 1
ATOM 777 N N . MET A 1 98 ? 1.769 -8.748 14.826 1.00 95.12 98 MET A N 1
ATOM 778 C CA . MET A 1 98 ? 0.946 -8.189 13.753 1.00 95.12 98 MET A CA 1
ATOM 779 C C . MET A 1 98 ? 1.810 -7.518 12.675 1.00 95.12 98 MET A C 1
ATOM 781 O O . MET A 1 98 ? 1.602 -7.759 11.492 1.00 95.12 98 MET A O 1
ATOM 785 N N . PHE A 1 99 ? 2.826 -6.742 13.069 1.00 95.00 99 PHE A N 1
ATOM 786 C CA . PHE A 1 99 ? 3.774 -6.123 12.137 1.00 95.00 99 PHE A CA 1
ATOM 787 C C . PHE A 1 99 ? 4.549 -7.157 11.318 1.00 95.00 99 PHE A C 1
ATOM 789 O O . PHE A 1 99 ? 4.648 -7.021 10.098 1.00 95.00 99 PHE A O 1
ATOM 796 N N . ALA A 1 100 ? 5.064 -8.201 11.972 1.00 96.81 100 ALA A N 1
ATOM 797 C CA . ALA A 1 100 ? 5.781 -9.279 11.298 1.00 96.81 100 ALA A CA 1
ATOM 798 C C . ALA A 1 100 ? 4.873 -10.054 10.329 1.00 96.81 100 ALA A C 1
ATOM 800 O O . ALA A 1 100 ? 5.274 -10.349 9.206 1.00 96.81 100 ALA A O 1
ATOM 801 N N . LEU A 1 101 ? 3.631 -10.340 10.729 1.00 97.94 101 LEU A N 1
ATOM 802 C CA . LEU A 1 101 ? 2.665 -11.044 9.886 1.00 97.94 101 LEU A CA 1
ATOM 803 C C . LEU A 1 101 ? 2.251 -10.215 8.671 1.00 97.94 101 LEU A C 1
ATOM 805 O O . LEU A 1 101 ? 2.264 -10.740 7.564 1.00 97.94 101 LEU A O 1
ATOM 809 N N . ILE A 1 102 ? 1.936 -8.929 8.849 1.00 98.06 102 ILE A N 1
ATOM 810 C CA . ILE A 1 102 ? 1.604 -8.036 7.729 1.00 98.06 102 ILE A CA 1
ATOM 811 C C . ILE A 1 102 ? 2.767 -7.980 6.741 1.00 98.06 102 ILE A C 1
ATOM 813 O O . ILE A 1 102 ? 2.539 -8.114 5.541 1.00 98.06 102 ILE A O 1
ATOM 817 N N . PHE A 1 103 ? 4.001 -7.857 7.239 1.00 98.25 103 PHE A N 1
ATOM 818 C CA . PHE A 1 103 ? 5.198 -7.859 6.402 1.00 98.25 103 PHE A CA 1
ATOM 819 C C . PHE A 1 103 ? 5.303 -9.142 5.569 1.00 98.25 103 PHE A C 1
ATOM 821 O O . PHE A 1 103 ? 5.402 -9.076 4.345 1.00 98.25 103 PHE A O 1
ATOM 828 N N . ILE A 1 104 ? 5.260 -10.306 6.228 1.00 98.25 104 ILE A N 1
ATOM 829 C CA . ILE A 1 104 ? 5.446 -11.609 5.578 1.00 98.25 104 ILE A CA 1
ATOM 830 C C . ILE A 1 104 ? 4.309 -11.893 4.595 1.00 98.25 104 ILE A C 1
ATOM 832 O O . ILE A 1 104 ? 4.572 -12.320 3.473 1.00 98.25 104 ILE A O 1
ATOM 836 N N . ILE A 1 105 ? 3.056 -11.639 4.978 1.00 98.38 105 ILE A N 1
ATOM 837 C CA . ILE A 1 105 ? 1.892 -11.904 4.125 1.00 98.38 105 ILE A CA 1
ATOM 838 C C . ILE A 1 105 ? 1.902 -10.973 2.910 1.00 98.38 105 ILE A C 1
ATOM 840 O O . ILE A 1 105 ? 1.747 -11.448 1.788 1.00 98.38 105 ILE A O 1
ATOM 844 N N . ALA A 1 106 ? 2.141 -9.671 3.098 1.00 98.25 106 ALA A N 1
ATOM 845 C CA . ALA A 1 106 ? 2.219 -8.731 1.982 1.00 98.25 106 ALA A CA 1
ATOM 846 C C . ALA A 1 106 ? 3.377 -9.073 1.034 1.00 98.25 106 ALA A C 1
ATOM 848 O O . ALA A 1 106 ? 3.174 -9.077 -0.177 1.00 98.25 106 ALA A O 1
ATOM 849 N N . ALA A 1 107 ? 4.554 -9.430 1.559 1.00 97.62 107 ALA A N 1
ATOM 850 C CA . ALA A 1 107 ? 5.674 -9.884 0.737 1.00 97.62 107 ALA A CA 1
ATOM 851 C C . ALA A 1 107 ? 5.345 -11.184 -0.018 1.00 97.62 107 ALA A C 1
ATOM 853 O O . ALA A 1 107 ? 5.667 -11.311 -1.195 1.00 97.62 107 ALA A O 1
ATOM 854 N N . SER A 1 108 ? 4.647 -12.124 0.622 1.00 97.75 108 SER A N 1
ATOM 855 C CA . SER A 1 108 ? 4.249 -13.394 -0.000 1.00 97.75 108 SER A CA 1
ATOM 856 C C . SER A 1 108 ? 3.228 -13.198 -1.122 1.00 97.75 108 SER A C 1
ATOM 858 O O . SER A 1 108 ? 3.325 -13.860 -2.147 1.00 97.75 108 SER A O 1
ATOM 860 N N . ILE A 1 109 ? 2.277 -12.271 -0.957 1.00 97.25 109 ILE A N 1
ATOM 861 C CA . ILE A 1 109 ? 1.310 -11.894 -2.002 1.00 97.25 109 ILE A CA 1
ATOM 862 C C . ILE A 1 109 ? 2.009 -11.133 -3.135 1.00 97.25 109 ILE A C 1
ATOM 864 O O . ILE A 1 109 ? 1.701 -11.341 -4.308 1.00 97.25 109 ILE A O 1
ATOM 868 N N . ALA A 1 110 ? 2.957 -10.257 -2.796 1.00 96.19 110 ALA A N 1
ATOM 869 C CA . ALA A 1 110 ? 3.696 -9.470 -3.772 1.00 96.19 110 ALA A CA 1
ATOM 870 C C . ALA A 1 110 ? 4.664 -10.317 -4.605 1.00 96.19 110 ALA A C 1
ATOM 872 O O . ALA A 1 110 ? 4.915 -9.973 -5.750 1.00 96.19 110 ALA A O 1
ATOM 873 N N . LEU A 1 111 ? 5.184 -11.430 -4.083 1.00 95.12 111 LEU A N 1
ATOM 874 C CA . LEU A 1 111 ? 6.137 -12.280 -4.800 1.00 95.12 111 LEU A CA 1
ATOM 875 C C . LEU A 1 111 ? 5.627 -12.786 -6.166 1.00 95.12 111 LEU A C 1
ATOM 877 O O . LEU A 1 111 ? 6.296 -12.520 -7.165 1.00 95.12 111 LEU A O 1
ATOM 881 N N . PRO A 1 112 ? 4.463 -13.457 -6.277 1.00 94.25 112 PRO A N 1
ATOM 882 C CA . PRO A 1 112 ? 3.936 -13.861 -7.578 1.00 94.25 112 PRO A CA 1
ATOM 883 C C . PRO A 1 112 ? 3.526 -12.664 -8.445 1.00 94.25 112 PRO A C 1
ATOM 885 O O . PRO A 1 112 ? 3.665 -12.734 -9.665 1.00 94.25 112 PRO A O 1
ATOM 888 N N . LEU A 1 113 ? 3.059 -11.563 -7.845 1.00 93.94 113 LEU A N 1
ATOM 889 C CA . LEU A 1 113 ? 2.729 -10.336 -8.574 1.00 93.94 113 LEU A CA 1
ATOM 890 C C . LEU A 1 113 ? 3.971 -9.744 -9.252 1.00 93.94 113 LEU A C 1
ATOM 892 O O . LEU A 1 113 ? 3.933 -9.466 -10.444 1.00 93.94 113 LEU A O 1
ATOM 896 N N . GLU A 1 114 ? 5.061 -9.583 -8.507 1.00 93.06 114 GLU A N 1
ATOM 897 C CA . GLU A 1 114 ? 6.321 -9.010 -8.978 1.00 93.06 114 GLU A CA 1
ATOM 898 C C . GLU A 1 114 ? 7.005 -9.921 -10.006 1.00 93.06 114 GLU A C 1
ATOM 900 O O . GLU A 1 114 ? 7.485 -9.447 -11.035 1.00 93.06 114 GLU A O 1
ATOM 905 N N . ALA A 1 115 ? 6.976 -11.242 -9.792 1.00 91.44 115 ALA A N 1
ATOM 906 C CA . ALA A 1 115 ? 7.479 -12.207 -10.767 1.00 91.44 115 ALA A CA 1
ATOM 907 C C . ALA A 1 115 ? 6.683 -12.140 -12.081 1.00 91.44 115 ALA A C 1
ATOM 909 O O . ALA A 1 115 ? 7.267 -12.086 -13.164 1.00 91.44 115 ALA A O 1
ATOM 910 N N . THR A 1 116 ? 5.350 -12.079 -11.989 1.00 91.81 116 THR A N 1
ATOM 911 C CA . THR A 1 116 ? 4.477 -11.929 -13.163 1.00 91.81 116 THR A CA 1
ATOM 912 C C . THR A 1 116 ? 4.726 -10.594 -13.854 1.00 91.81 116 THR A C 1
ATOM 914 O O . THR A 1 116 ? 4.841 -10.554 -15.073 1.00 91.81 116 THR A O 1
ATOM 917 N N . ALA A 1 117 ? 4.858 -9.507 -13.095 1.00 90.88 117 ALA A N 1
ATOM 918 C CA . ALA A 1 117 ? 5.080 -8.176 -13.636 1.00 90.88 117 ALA A CA 1
ATOM 919 C C . ALA A 1 117 ? 6.411 -8.061 -14.382 1.00 90.88 117 ALA A C 1
ATOM 921 O O . ALA A 1 117 ? 6.444 -7.489 -15.473 1.00 90.88 117 ALA A O 1
ATOM 922 N N . ALA A 1 118 ? 7.481 -8.648 -13.840 1.00 89.25 118 ALA A N 1
ATOM 923 C CA . ALA A 1 118 ? 8.780 -8.691 -14.497 1.00 89.25 118 ALA A CA 1
ATOM 924 C C . ALA A 1 118 ? 8.728 -9.521 -15.793 1.00 89.25 118 ALA A C 1
ATOM 926 O O . ALA A 1 118 ? 9.175 -9.062 -16.843 1.00 89.25 118 ALA A O 1
ATOM 927 N N . GLN A 1 119 ? 8.109 -10.705 -15.767 1.00 89.44 119 GLN A N 1
ATOM 928 C CA . GLN A 1 119 ? 7.977 -11.564 -16.954 1.00 89.44 119 GLN A CA 1
ATOM 929 C C . GLN A 1 119 ? 7.078 -10.945 -18.033 1.00 89.44 119 GLN A C 1
ATOM 931 O O . GLN A 1 119 ? 7.396 -10.995 -19.219 1.00 89.44 119 GLN A O 1
ATOM 936 N N . ALA A 1 120 ? 5.973 -10.321 -17.624 1.00 90.00 120 ALA A N 1
ATOM 937 C CA . ALA A 1 120 ? 5.027 -9.646 -18.507 1.00 90.00 120 ALA A CA 1
ATOM 938 C C . ALA A 1 120 ? 5.510 -8.261 -18.975 1.00 90.00 120 ALA A C 1
ATOM 940 O O . ALA A 1 120 ? 4.841 -7.652 -19.816 1.00 90.00 120 ALA A O 1
ATOM 941 N N . GLN A 1 121 ? 6.651 -7.791 -18.450 1.00 89.38 121 GLN A N 1
ATOM 942 C CA . GLN A 1 121 ? 7.240 -6.470 -18.692 1.00 89.38 121 GLN A CA 1
ATOM 943 C C . GLN A 1 121 ? 6.292 -5.317 -18.324 1.00 89.38 121 GLN A C 1
ATOM 945 O O . GLN A 1 121 ? 6.293 -4.266 -18.957 1.00 89.38 121 GLN A O 1
ATOM 950 N N . TRP A 1 122 ? 5.468 -5.503 -17.290 1.00 90.38 122 TRP A N 1
ATOM 951 C CA . TRP A 1 122 ? 4.630 -4.433 -16.747 1.00 90.38 122 TRP A CA 1
ATOM 952 C C . TRP A 1 122 ? 5.484 -3.358 -16.078 1.00 90.38 122 TRP A C 1
ATOM 954 O O . TRP A 1 122 ? 5.282 -2.161 -16.280 1.00 90.38 122 TRP A O 1
ATOM 964 N N . TRP A 1 123 ? 6.486 -3.777 -15.317 1.00 89.75 123 TRP A N 1
ATOM 965 C CA . TRP A 1 123 ? 7.540 -2.882 -14.881 1.00 89.75 123 TRP A CA 1
ATOM 966 C C . TRP A 1 123 ? 8.861 -3.615 -14.782 1.00 89.75 123 TRP A C 1
ATOM 968 O O . TRP A 1 123 ? 8.923 -4.809 -14.495 1.00 89.75 123 TRP A O 1
ATOM 978 N N . THR A 1 124 ? 9.923 -2.870 -15.043 1.00 86.62 124 THR A N 1
ATOM 979 C CA . THR A 1 124 ? 11.296 -3.348 -15.003 1.00 86.62 124 THR A CA 1
ATOM 980 C C . THR A 1 124 ? 12.086 -2.558 -13.975 1.00 86.62 124 THR A C 1
ATOM 982 O O . THR A 1 124 ? 11.706 -1.459 -13.560 1.00 86.62 124 THR A O 1
ATOM 985 N N . TYR A 1 125 ? 13.187 -3.144 -13.526 1.00 84.00 125 TYR A N 1
ATOM 986 C CA . TYR A 1 125 ? 14.020 -2.584 -12.474 1.00 84.00 125 TYR A CA 1
ATOM 987 C C . TYR A 1 125 ? 15.317 -2.079 -13.085 1.00 84.00 125 TYR A C 1
ATOM 989 O O . TYR A 1 125 ? 15.966 -2.790 -13.850 1.00 84.00 125 TYR A O 1
ATOM 997 N N . ALA A 1 126 ? 15.708 -0.857 -12.729 1.00 74.06 126 ALA A N 1
ATOM 998 C CA . ALA A 1 126 ? 16.949 -0.273 -13.229 1.00 74.06 126 ALA A CA 1
ATOM 999 C C . ALA A 1 126 ? 18.200 -0.942 -12.621 1.00 74.06 126 ALA A C 1
ATOM 1001 O O . ALA A 1 126 ? 19.273 -0.945 -13.223 1.00 74.06 126 ALA A O 1
ATOM 1002 N N . THR A 1 127 ? 18.083 -1.516 -11.421 1.00 64.75 127 THR A N 1
ATOM 1003 C CA . THR A 1 127 ? 19.213 -2.075 -10.667 1.00 64.75 127 THR A CA 1
ATOM 1004 C C . THR A 1 127 ? 19.465 -3.550 -10.976 1.00 64.75 127 THR A C 1
ATOM 1006 O O . THR A 1 127 ? 18.556 -4.371 -10.876 1.00 64.75 127 THR A O 1
ATOM 1009 N N . ARG A 1 128 ? 20.733 -3.894 -11.248 1.00 54.75 128 ARG A N 1
ATOM 1010 C CA . ARG A 1 128 ? 21.250 -5.266 -11.433 1.00 54.75 128 ARG A CA 1
ATOM 1011 C C . ARG A 1 128 ? 21.486 -5.999 -10.100 1.00 54.75 128 ARG A C 1
ATOM 1013 O O . ARG A 1 128 ? 22.559 -6.559 -9.886 1.00 54.75 128 ARG A O 1
ATOM 1020 N N . THR A 1 129 ? 20.535 -5.951 -9.174 1.00 60.72 129 THR A N 1
ATOM 1021 C CA . THR A 1 129 ? 20.601 -6.784 -7.961 1.00 60.72 129 THR A CA 1
ATOM 1022 C C . THR A 1 129 ? 20.404 -8.259 -8.320 1.00 60.72 129 THR A C 1
ATOM 1024 O O . THR A 1 129 ? 20.105 -8.593 -9.472 1.00 60.72 129 THR A O 1
ATOM 1027 N N . ARG A 1 130 ? 20.598 -9.171 -7.356 1.00 65.69 130 ARG A N 1
ATOM 1028 C CA . ARG A 1 130 ? 20.396 -10.612 -7.586 1.00 65.69 130 ARG A CA 1
ATOM 1029 C C . ARG A 1 130 ? 18.965 -10.867 -8.073 1.00 65.69 130 ARG A C 1
ATOM 1031 O O . ARG A 1 130 ? 18.006 -10.774 -7.304 1.00 65.69 130 ARG A O 1
ATOM 1038 N N . ALA A 1 131 ? 18.835 -11.156 -9.364 1.00 74.19 131 ALA A N 1
ATOM 1039 C CA . ALA A 1 131 ? 17.556 -11.411 -9.999 1.00 74.19 131 ALA A CA 1
ATOM 1040 C C . ALA A 1 131 ? 17.067 -12.828 -9.676 1.00 74.19 131 ALA A C 1
ATOM 1042 O O . ALA A 1 131 ? 17.834 -13.789 -9.700 1.00 74.19 131 ALA A O 1
ATOM 1043 N N . ALA A 1 132 ? 15.772 -12.955 -9.424 1.00 71.00 132 ALA A N 1
ATOM 1044 C CA . ALA A 1 132 ? 15.040 -14.205 -9.314 1.00 71.00 132 ALA A CA 1
ATOM 1045 C C . ALA A 1 132 ? 13.823 -14.167 -10.253 1.00 71.00 132 ALA A C 1
ATOM 1047 O O . ALA A 1 132 ? 13.377 -13.102 -10.671 1.00 71.00 132 ALA A O 1
ATOM 1048 N N . PHE A 1 133 ? 13.298 -15.340 -10.616 1.00 74.25 133 PHE A N 1
ATOM 1049 C CA . PHE A 1 133 ? 12.022 -15.502 -11.335 1.00 74.25 133 PHE A CA 1
ATOM 1050 C C . PHE A 1 133 ? 11.801 -14.595 -12.567 1.00 74.25 133 PHE A C 1
ATOM 1052 O O . PHE A 1 133 ? 10.705 -14.075 -12.764 1.00 74.25 133 PHE A O 1
ATOM 1059 N N . GLY A 1 134 ? 12.808 -14.437 -13.433 1.00 66.50 134 GLY A N 1
ATOM 1060 C CA . GLY A 1 134 ? 12.658 -13.688 -14.691 1.00 66.50 134 GLY A CA 1
ATOM 1061 C C . GLY A 1 134 ? 12.877 -12.180 -14.543 1.00 66.50 134 GLY A C 1
ATOM 1062 O O . GLY A 1 134 ? 12.011 -11.394 -14.903 1.00 66.50 134 GLY A O 1
ATOM 1063 N N . ALA A 1 135 ? 14.059 -11.796 -14.045 1.00 78.50 135 ALA A N 1
ATOM 1064 C CA . ALA A 1 135 ? 14.532 -10.412 -13.872 1.00 78.50 135 ALA A CA 1
ATOM 1065 C C . ALA A 1 135 ? 13.924 -9.607 -12.703 1.00 78.50 135 ALA A C 1
ATOM 1067 O O . ALA A 1 135 ? 14.247 -8.430 -12.549 1.00 78.50 135 ALA A O 1
ATOM 1068 N N . MET A 1 136 ? 13.121 -10.228 -11.835 1.00 88.19 136 MET A N 1
ATOM 1069 C CA . MET A 1 136 ? 12.636 -9.598 -10.603 1.00 88.19 136 MET A CA 1
ATOM 1070 C C . MET A 1 136 ? 13.741 -9.591 -9.525 1.00 88.19 136 MET A C 1
ATOM 1072 O O . MET A 1 136 ? 14.238 -10.658 -9.163 1.00 88.19 136 MET A O 1
ATOM 1076 N N . PRO A 1 137 ? 14.124 -8.444 -8.939 1.00 86.88 137 PRO A N 1
ATOM 1077 C CA . PRO A 1 137 ? 14.986 -8.401 -7.763 1.00 86.88 137 PRO A CA 1
ATOM 1078 C C . PRO A 1 137 ? 14.402 -9.208 -6.605 1.00 86.88 137 PRO A C 1
ATOM 1080 O O . PRO A 1 137 ? 13.240 -9.016 -6.248 1.00 86.88 137 PRO A O 1
ATOM 1083 N N . ILE A 1 138 ? 15.221 -10.030 -5.938 1.00 86.94 138 ILE A N 1
ATOM 1084 C CA . ILE A 1 138 ? 14.795 -10.766 -4.729 1.00 86.94 138 ILE A CA 1
ATOM 1085 C C . ILE A 1 138 ? 14.231 -9.813 -3.665 1.00 86.94 138 ILE A C 1
ATOM 1087 O O . ILE A 1 138 ? 13.325 -10.176 -2.920 1.00 86.94 138 ILE A O 1
ATOM 1091 N N . VAL A 1 139 ? 14.731 -8.577 -3.617 1.00 89.44 139 VAL A N 1
ATOM 1092 C CA . VAL A 1 139 ? 14.294 -7.555 -2.660 1.00 89.44 139 VAL A CA 1
ATOM 1093 C C . VAL A 1 139 ? 12.930 -6.927 -2.968 1.00 89.44 139 VAL A C 1
ATOM 1095 O O . VAL A 1 139 ? 12.344 -6.306 -2.082 1.00 89.44 139 VAL A O 1
ATOM 1098 N N . ALA A 1 140 ? 12.397 -7.079 -4.186 1.00 90.44 140 ALA A N 1
ATOM 1099 C CA . ALA A 1 140 ? 11.179 -6.385 -4.606 1.00 90.44 140 ALA A CA 1
ATOM 1100 C C . ALA A 1 140 ? 9.949 -6.736 -3.741 1.00 90.44 140 ALA A C 1
ATOM 1102 O O . ALA A 1 140 ? 9.326 -5.811 -3.212 1.00 90.44 140 ALA A O 1
ATOM 1103 N N . PRO A 1 141 ? 9.641 -8.015 -3.441 1.00 94.12 141 PRO A N 1
ATOM 1104 C CA . PRO A 1 141 ? 8.498 -8.358 -2.589 1.00 94.12 141 PRO A CA 1
ATOM 1105 C C . PRO A 1 141 ? 8.630 -7.817 -1.155 1.00 94.12 141 PRO A C 1
ATOM 1107 O O . PRO A 1 141 ? 7.645 -7.420 -0.531 1.00 94.12 141 PRO A O 1
ATOM 1110 N N . PHE A 1 142 ? 9.855 -7.711 -0.632 1.00 95.06 142 PHE A N 1
ATOM 1111 C CA . PHE A 1 142 ? 10.111 -7.137 0.693 1.00 95.06 142 PHE A CA 1
ATOM 1112 C C . PHE A 1 142 ? 9.882 -5.619 0.738 1.00 95.06 142 PHE A C 1
ATOM 1114 O O . PHE A 1 142 ? 9.590 -5.071 1.806 1.00 95.06 142 PHE A O 1
ATOM 1121 N N . ALA A 1 143 ? 9.956 -4.924 -0.403 1.00 94.00 143 ALA A N 1
ATOM 1122 C CA . ALA A 1 143 ? 9.565 -3.520 -0.488 1.00 94.00 143 ALA A CA 1
ATOM 1123 C C . ALA A 1 143 ? 8.056 -3.354 -0.236 1.00 94.00 143 ALA A C 1
ATOM 1125 O O . ALA A 1 143 ? 7.665 -2.446 0.499 1.00 94.00 143 ALA A O 1
ATOM 1126 N N . TRP A 1 144 ? 7.222 -4.267 -0.749 1.00 96.62 144 TRP A N 1
ATOM 1127 C CA . TRP A 1 144 ? 5.782 -4.304 -0.458 1.00 96.62 144 TRP A CA 1
ATOM 1128 C C . TRP A 1 144 ? 5.505 -4.641 1.003 1.00 96.62 144 TRP A C 1
ATOM 1130 O O . TRP A 1 144 ? 4.713 -3.951 1.646 1.00 96.62 144 TRP A O 1
ATOM 1140 N N . GLY A 1 145 ? 6.198 -5.650 1.542 1.00 97.50 145 GLY A N 1
ATOM 1141 C CA . GLY A 1 145 ? 6.108 -6.023 2.954 1.00 97.50 145 GLY A CA 1
ATOM 1142 C C . GLY A 1 145 ? 6.393 -4.844 3.883 1.00 97.50 145 GLY A C 1
ATOM 1143 O O . GLY A 1 145 ? 5.582 -4.510 4.747 1.00 97.50 145 GLY A O 1
ATOM 1144 N N . GLY A 1 146 ? 7.519 -4.157 3.675 1.00 97.12 146 GLY A N 1
ATOM 1145 C CA . GLY A 1 146 ? 7.874 -2.994 4.488 1.00 97.12 146 GLY A CA 1
ATOM 1146 C C . GLY A 1 146 ? 6.928 -1.818 4.280 1.00 97.12 146 GLY A C 1
ATOM 1147 O O . GLY A 1 146 ? 6.538 -1.180 5.255 1.00 97.12 146 GLY A O 1
ATOM 1148 N N . ALA A 1 147 ? 6.483 -1.563 3.045 1.00 96.94 147 ALA A N 1
ATOM 1149 C CA . ALA A 1 147 ? 5.529 -0.494 2.773 1.00 96.94 147 ALA A CA 1
ATOM 1150 C C . ALA A 1 147 ? 4.192 -0.698 3.501 1.00 96.94 147 ALA A C 1
ATOM 1152 O O . ALA A 1 147 ? 3.676 0.258 4.093 1.00 96.94 147 ALA A O 1
ATOM 1153 N N . ALA A 1 148 ? 3.681 -1.933 3.512 1.00 97.94 148 ALA A N 1
ATOM 1154 C CA . ALA A 1 148 ? 2.475 -2.314 4.239 1.00 97.94 148 ALA A CA 1
ATOM 1155 C C . ALA A 1 148 ? 2.649 -2.140 5.754 1.00 97.94 148 ALA A C 1
ATOM 1157 O O . ALA A 1 148 ? 1.796 -1.541 6.411 1.00 97.94 148 ALA A O 1
ATOM 1158 N N . THR A 1 149 ? 3.775 -2.593 6.312 1.00 97.88 149 THR A N 1
ATOM 1159 C CA . THR A 1 149 ? 4.057 -2.481 7.751 1.00 97.88 149 THR A CA 1
ATOM 1160 C C . THR A 1 149 ? 4.251 -1.033 8.199 1.00 97.88 149 THR A C 1
ATOM 1162 O O . THR A 1 149 ? 3.714 -0.640 9.238 1.00 97.88 149 THR A O 1
ATOM 1165 N N . ILE A 1 150 ? 4.957 -0.210 7.417 1.00 98.06 150 ILE A N 1
ATOM 1166 C CA . ILE A 1 150 ? 5.119 1.229 7.678 1.00 98.06 150 ILE A CA 1
ATOM 1167 C C . ILE A 1 150 ? 3.752 1.912 7.682 1.00 98.06 150 ILE A C 1
ATOM 1169 O O . ILE A 1 150 ? 3.414 2.605 8.644 1.00 98.06 150 ILE A O 1
ATOM 1173 N N . PHE A 1 151 ? 2.943 1.677 6.644 1.00 97.94 151 PHE A N 1
ATOM 1174 C CA . PHE A 1 151 ? 1.611 2.266 6.552 1.00 97.94 151 PHE A CA 1
ATOM 1175 C C . PHE A 1 151 ? 0.729 1.839 7.728 1.00 97.94 151 PHE A C 1
ATOM 1177 O O . PHE A 1 151 ? 0.163 2.694 8.405 1.00 97.94 151 PHE A O 1
ATOM 1184 N N . TYR A 1 152 ? 0.675 0.540 8.031 1.00 97.00 152 TYR A N 1
ATOM 1185 C CA . TYR A 1 152 ? -0.089 0.017 9.161 1.00 97.00 152 TYR A CA 1
ATOM 1186 C C . TYR A 1 152 ? 0.368 0.612 10.500 1.00 97.00 152 TYR A C 1
ATOM 1188 O O . TYR A 1 152 ? -0.468 0.952 11.334 1.00 97.00 152 TYR A O 1
ATOM 1196 N N . THR A 1 153 ? 1.676 0.801 10.702 1.00 96.62 153 THR A N 1
ATOM 1197 C CA . THR A 1 153 ? 2.219 1.408 11.927 1.00 96.62 153 THR A CA 1
ATOM 1198 C C . THR A 1 153 ? 1.696 2.829 12.124 1.00 96.62 153 THR A C 1
ATOM 1200 O O . THR A 1 153 ? 1.239 3.173 13.216 1.00 96.62 153 THR A O 1
ATOM 1203 N N . VAL A 1 154 ? 1.728 3.657 11.075 1.00 96.94 154 VAL A N 1
ATOM 1204 C CA . VAL A 1 154 ? 1.197 5.027 11.144 1.00 96.94 154 VAL A CA 1
ATOM 1205 C C . VAL A 1 154 ? -0.322 5.016 11.279 1.00 96.94 154 VAL A C 1
ATOM 1207 O O . VAL A 1 154 ? -0.864 5.706 12.141 1.00 96.94 154 VAL A O 1
ATOM 1210 N N . PHE A 1 155 ? -1.006 4.187 10.489 1.00 96.50 155 PHE A N 1
ATOM 1211 C CA . PHE A 1 155 ? -2.454 4.026 10.536 1.00 96.50 155 PHE A CA 1
ATOM 1212 C C . PHE A 1 155 ? -2.942 3.687 11.942 1.00 96.50 155 PHE A C 1
ATOM 1214 O O . PHE A 1 155 ? -3.827 4.354 12.475 1.00 96.50 155 PHE A O 1
ATOM 1221 N N . TRP A 1 156 ? -2.322 2.695 12.575 1.00 93.69 156 TRP A N 1
ATOM 1222 C CA . TRP A 1 156 ? -2.665 2.283 13.926 1.00 93.69 156 TRP A CA 1
ATOM 1223 C C . TRP A 1 156 ? -2.445 3.408 14.941 1.00 93.69 156 TRP A C 1
ATOM 1225 O O . TRP A 1 156 ? -3.348 3.710 15.720 1.00 93.69 156 TRP A O 1
ATOM 1235 N N . LYS A 1 157 ? -1.300 4.102 14.883 1.00 95.19 157 LYS A N 1
ATOM 1236 C CA . LYS A 1 157 ? -1.044 5.258 15.758 1.00 95.19 157 LYS A CA 1
ATOM 1237 C C . LYS A 1 157 ? -2.104 6.347 15.603 1.00 95.19 157 LYS A C 1
ATOM 1239 O O . LYS A 1 157 ? -2.576 6.873 16.604 1.00 95.19 157 LYS A O 1
ATOM 1244 N N . VAL A 1 158 ? -2.523 6.658 14.375 1.00 96.44 158 VAL A N 1
ATOM 1245 C CA . VAL A 1 158 ? -3.604 7.628 14.135 1.00 96.44 158 VAL A CA 1
ATOM 1246 C C . VAL A 1 158 ? -4.931 7.122 14.709 1.00 96.44 158 VAL A C 1
ATOM 1248 O O . VAL A 1 158 ? -5.677 7.899 15.304 1.00 96.44 158 VAL A O 1
ATOM 1251 N N . ARG A 1 159 ? -5.231 5.824 14.597 1.00 93.19 159 ARG A N 1
ATOM 1252 C CA . ARG A 1 159 ? -6.453 5.225 15.163 1.00 93.19 159 ARG A CA 1
ATOM 1253 C C . ARG A 1 159 ? -6.520 5.319 16.689 1.00 93.19 159 ARG A C 1
ATOM 1255 O O . ARG A 1 159 ? -7.626 5.476 17.202 1.00 93.19 159 ARG A O 1
ATOM 1262 N N . GLU A 1 160 ? -5.381 5.266 17.379 1.00 93.94 160 GLU A N 1
ATOM 1263 C CA . GLU A 1 160 ? -5.281 5.407 18.843 1.00 93.94 160 GLU A CA 1
ATOM 1264 C C . GLU A 1 160 ? -5.440 6.852 19.336 1.00 93.94 160 GLU A C 1
ATOM 1266 O O . GLU A 1 160 ? -5.686 7.083 20.521 1.00 93.94 160 GLU A O 1
ATOM 1271 N N . THR A 1 161 ? -5.337 7.842 18.446 1.00 95.19 161 THR A N 1
ATOM 1272 C CA . THR A 1 161 ? -5.574 9.237 18.826 1.00 95.19 161 THR A CA 1
ATOM 1273 C C . THR A 1 161 ? -7.046 9.482 19.160 1.00 95.19 161 THR A C 1
ATOM 1275 O O . THR A 1 161 ? -7.957 8.924 18.542 1.00 95.19 161 THR A O 1
ATOM 1278 N N . ARG A 1 162 ? -7.295 10.402 20.101 1.00 93.88 162 ARG A N 1
ATOM 1279 C CA . ARG A 1 162 ? -8.644 10.869 20.473 1.00 93.88 162 ARG A CA 1
ATOM 1280 C C . ARG A 1 162 ? -9.233 11.861 19.457 1.00 93.88 162 ARG A C 1
ATOM 1282 O O . ARG A 1 162 ? -9.901 12.818 19.834 1.00 93.88 162 ARG A O 1
ATOM 1289 N N . LEU A 1 163 ? -8.955 11.666 18.169 1.00 94.44 163 LEU A N 1
ATOM 1290 C CA . LEU A 1 163 ? -9.508 12.481 17.091 1.00 94.44 163 LEU A CA 1
ATOM 1291 C C . LEU A 1 163 ? -10.866 11.928 16.632 1.00 94.44 163 LEU A C 1
ATOM 1293 O O . LEU A 1 163 ? -11.072 10.711 16.647 1.00 94.44 163 LEU A O 1
ATOM 1297 N N . PRO A 1 164 ? -11.787 12.784 16.155 1.00 96.00 164 PRO A N 1
ATOM 1298 C CA . PRO A 1 164 ? -12.976 12.312 15.455 1.00 96.00 164 PRO A CA 1
ATOM 1299 C C . PRO A 1 164 ? -12.579 11.575 14.166 1.00 96.00 164 PRO A C 1
ATOM 1301 O O . PRO A 1 164 ? -11.505 11.801 13.610 1.00 96.00 164 PRO A O 1
ATOM 1304 N N . GLU A 1 165 ? -13.463 10.730 13.634 1.00 94.50 165 GLU A N 1
ATOM 1305 C CA . GLU A 1 165 ? -13.163 9.889 12.461 1.00 94.50 165 GLU A CA 1
ATOM 1306 C C . GLU A 1 165 ? -12.716 10.688 11.222 1.00 94.50 165 GLU A C 1
ATOM 1308 O O . GLU A 1 165 ? -11.816 10.259 10.497 1.00 94.50 165 GLU A O 1
ATOM 1313 N N . ARG A 1 166 ? -13.273 11.888 11.008 1.00 94.88 166 ARG A N 1
ATOM 1314 C CA . ARG A 1 166 ? -12.790 12.813 9.966 1.00 94.88 166 ARG A CA 1
ATOM 1315 C C . ARG A 1 166 ? -11.400 13.366 10.288 1.00 94.88 166 ARG A C 1
ATOM 1317 O O . ARG A 1 166 ? -10.556 13.432 9.405 1.00 94.88 166 ARG A O 1
ATOM 1324 N N . GLY A 1 167 ? -11.139 13.702 11.552 1.00 95.75 167 GLY A N 1
ATOM 1325 C CA . GLY A 1 167 ? -9.825 14.151 12.024 1.00 95.75 167 GLY A CA 1
ATOM 1326 C C . GLY A 1 167 ? -8.731 13.106 11.800 1.00 95.75 167 GLY A C 1
ATOM 1327 O O . GLY A 1 167 ? -7.636 13.454 11.375 1.00 95.75 167 GLY A O 1
ATOM 1328 N N . LYS A 1 168 ? -9.046 11.818 11.986 1.00 97.19 168 LYS A N 1
ATOM 1329 C CA . LYS A 1 168 ? -8.135 10.703 11.675 1.00 97.19 168 LYS A CA 1
ATOM 1330 C C . LYS A 1 168 ? -7.828 10.600 10.179 1.00 97.19 168 LYS A C 1
ATOM 1332 O O . LYS A 1 168 ? -6.680 10.374 9.808 1.00 97.19 168 LYS A O 1
ATOM 1337 N N . LEU A 1 169 ? -8.828 10.797 9.315 1.00 96.88 169 LEU A N 1
ATOM 1338 C CA . LEU A 1 169 ? -8.610 10.851 7.866 1.00 96.88 169 LEU A CA 1
ATOM 1339 C C . LEU A 1 169 ? -7.687 12.019 7.491 1.00 96.88 169 LEU A C 1
ATOM 1341 O O . LEU A 1 169 ? -6.708 11.803 6.783 1.00 96.88 169 LEU A O 1
ATOM 1345 N N . TYR A 1 170 ? -7.951 13.225 8.004 1.00 97.19 170 TYR A N 1
ATOM 1346 C CA . TYR A 1 170 ? -7.084 14.382 7.762 1.00 97.19 170 TYR A CA 1
ATOM 1347 C C . TYR A 1 170 ? -5.663 14.152 8.276 1.00 97.19 170 TYR A C 1
ATOM 1349 O O . TYR A 1 170 ? -4.713 14.454 7.567 1.00 97.19 170 TYR A O 1
ATOM 1357 N N . ALA A 1 171 ? -5.502 13.548 9.456 1.00 97.06 171 ALA A N 1
ATOM 1358 C CA . ALA A 1 171 ? -4.188 13.192 9.978 1.00 97.06 171 ALA A CA 1
ATOM 1359 C C . ALA A 1 171 ? -3.434 12.248 9.026 1.00 97.06 171 ALA A C 1
ATOM 1361 O O . ALA A 1 171 ? -2.258 12.473 8.762 1.00 97.06 171 ALA A O 1
ATOM 1362 N N . LEU A 1 172 ? -4.098 11.236 8.456 1.00 97.38 172 LEU A N 1
ATOM 1363 C CA . LEU A 1 172 ? -3.472 10.339 7.477 1.00 97.38 172 LEU A CA 1
ATOM 1364 C C . LEU A 1 172 ? -3.110 11.043 6.172 1.00 97.38 172 LEU A C 1
ATOM 1366 O O . LEU A 1 172 ? -2.036 10.793 5.635 1.00 97.38 172 LEU A O 1
ATOM 1370 N N . VAL A 1 173 ? -3.972 11.936 5.687 1.00 96.81 173 VAL A N 1
ATOM 1371 C CA . VAL A 1 173 ? -3.690 12.756 4.502 1.00 96.81 173 VAL A CA 1
ATOM 1372 C C . VAL A 1 173 ? -2.463 13.639 4.740 1.00 96.81 173 VAL A C 1
ATOM 1374 O O . VAL A 1 173 ? -1.549 13.649 3.920 1.00 96.81 173 VAL A O 1
ATOM 1377 N N . THR A 1 174 ? -2.388 14.309 5.891 1.00 97.12 174 THR A N 1
ATOM 1378 C CA . THR A 1 174 ? -1.249 15.159 6.268 1.00 97.12 174 THR A CA 1
ATOM 1379 C C . THR A 1 174 ? 0.033 14.357 6.495 1.00 97.12 174 THR A C 1
ATOM 1381 O O . THR A 1 174 ? 1.118 14.834 6.179 1.00 97.12 174 THR A O 1
ATOM 1384 N N . LEU A 1 175 ? -0.065 13.133 7.022 1.00 97.56 175 LEU A N 1
ATOM 1385 C CA . LEU A 1 175 ? 1.085 12.251 7.248 1.00 97.56 175 LEU A CA 1
ATOM 1386 C C . LEU A 1 175 ? 1.522 11.490 5.988 1.00 97.56 175 LEU A C 1
ATOM 1388 O O . LEU A 1 175 ? 2.609 10.911 5.992 1.00 97.56 175 LEU A O 1
ATOM 1392 N N . ALA A 1 176 ? 0.732 11.494 4.910 1.00 97.25 176 ALA A N 1
ATOM 1393 C CA . ALA A 1 176 ? 1.037 10.767 3.679 1.00 97.25 176 ALA A CA 1
ATOM 1394 C C . ALA A 1 176 ? 2.443 11.056 3.106 1.00 97.25 176 ALA A C 1
ATOM 1396 O O . ALA A 1 176 ? 3.110 10.090 2.727 1.00 97.25 176 ALA A O 1
ATOM 1397 N N . PRO A 1 177 ? 2.967 12.303 3.106 1.00 97.06 177 PRO A N 1
ATOM 1398 C CA . PRO A 1 177 ? 4.342 12.577 2.684 1.00 97.06 177 PRO A CA 1
ATOM 1399 C C . PRO A 1 177 ? 5.398 11.898 3.567 1.00 97.06 177 PRO A C 1
ATOM 1401 O O . PRO A 1 177 ? 6.378 11.367 3.053 1.00 97.06 177 PRO A O 1
ATOM 1404 N N . LEU A 1 178 ? 5.193 11.862 4.889 1.00 97.38 178 LEU A N 1
ATOM 1405 C CA . LEU A 1 178 ? 6.114 11.196 5.819 1.00 97.38 178 LEU A CA 1
ATOM 1406 C C . LEU A 1 178 ? 6.072 9.675 5.655 1.00 97.38 178 LEU A C 1
ATOM 1408 O O . LEU A 1 178 ? 7.114 9.022 5.681 1.00 97.38 178 LEU A O 1
ATOM 1412 N N . ILE A 1 179 ? 4.879 9.111 5.443 1.00 97.62 179 ILE A N 1
ATOM 1413 C CA . ILE A 1 179 ? 4.712 7.688 5.125 1.00 97.62 179 ILE A CA 1
ATOM 1414 C C . ILE A 1 179 ? 5.459 7.366 3.828 1.00 97.62 179 ILE A C 1
ATOM 1416 O O . ILE A 1 179 ? 6.255 6.430 3.803 1.00 97.62 179 ILE A O 1
ATOM 1420 N N . ALA A 1 180 ? 5.252 8.159 2.774 1.00 96.56 180 ALA A N 1
ATOM 1421 C CA . ALA A 1 180 ? 5.932 7.988 1.495 1.00 96.56 180 ALA A CA 1
ATOM 1422 C C . ALA A 1 180 ? 7.459 8.061 1.648 1.00 96.56 180 ALA A C 1
ATOM 1424 O O . ALA A 1 180 ? 8.164 7.190 1.142 1.00 96.56 180 ALA A O 1
ATOM 1425 N N . ALA A 1 181 ? 7.974 9.040 2.399 1.00 96.31 181 ALA A N 1
ATOM 1426 C CA . ALA A 1 181 ? 9.403 9.177 2.675 1.00 96.31 181 ALA A CA 1
ATOM 1427 C C . ALA A 1 181 ? 9.975 7.958 3.418 1.00 96.31 181 ALA A C 1
ATOM 1429 O O . ALA A 1 181 ? 11.021 7.440 3.033 1.00 96.31 181 ALA A O 1
ATOM 1430 N N . ALA A 1 182 ? 9.272 7.444 4.432 1.00 97.12 182 ALA A N 1
ATOM 1431 C CA . ALA A 1 182 ? 9.683 6.237 5.146 1.00 97.12 182 ALA A CA 1
ATOM 1432 C C . ALA A 1 182 ? 9.683 4.995 4.234 1.00 97.12 182 ALA A C 1
ATOM 1434 O O . ALA A 1 182 ? 10.603 4.179 4.295 1.00 97.12 182 ALA A O 1
ATOM 1435 N N . GLN A 1 183 ? 8.687 4.864 3.353 1.00 95.88 183 GLN A N 1
ATOM 1436 C CA . GLN A 1 183 ? 8.621 3.780 2.368 1.00 95.88 183 GLN A CA 1
ATOM 1437 C C . GLN A 1 183 ? 9.755 3.867 1.334 1.00 95.88 183 GLN A C 1
ATOM 1439 O O . GLN A 1 183 ? 10.310 2.839 0.946 1.00 95.88 183 GLN A O 1
ATOM 1444 N N . LEU A 1 184 ? 10.124 5.077 0.902 1.00 93.62 184 LEU A N 1
ATOM 1445 C CA . LEU A 1 184 ? 11.279 5.302 0.030 1.00 93.62 184 LEU A CA 1
ATOM 1446 C C . LEU A 1 184 ? 12.587 4.949 0.733 1.00 93.62 184 LEU A C 1
ATOM 1448 O O . LEU A 1 184 ? 13.399 4.231 0.160 1.00 93.62 184 LEU A O 1
ATOM 1452 N N . LEU A 1 185 ? 12.774 5.395 1.977 1.00 94.38 185 LEU A N 1
ATOM 1453 C CA . LEU A 1 185 ? 13.959 5.064 2.766 1.00 94.38 185 LEU A CA 1
ATOM 1454 C C . LEU A 1 185 ? 14.112 3.547 2.924 1.00 94.38 185 LEU A C 1
ATOM 1456 O O . LEU A 1 185 ? 15.190 3.012 2.689 1.00 94.38 185 LEU A O 1
ATOM 1460 N N . TRP A 1 186 ? 13.022 2.844 3.247 1.00 94.38 186 TRP A N 1
ATOM 1461 C CA . TRP A 1 186 ? 13.012 1.382 3.311 1.00 94.38 186 TRP A CA 1
ATOM 1462 C C . TRP A 1 186 ? 13.452 0.743 1.992 1.00 94.38 186 TRP A C 1
ATOM 1464 O O . TRP A 1 186 ? 14.296 -0.150 1.970 1.00 94.38 186 TRP A O 1
ATOM 1474 N N . ARG A 1 187 ? 12.914 1.234 0.875 1.00 89.69 187 ARG A N 1
ATOM 1475 C CA . ARG A 1 187 ? 13.277 0.754 -0.457 1.00 89.69 187 ARG A CA 1
ATOM 1476 C C . ARG A 1 187 ? 14.758 0.987 -0.777 1.00 89.69 187 ARG A C 1
ATOM 1478 O O . ARG A 1 187 ? 15.391 0.092 -1.327 1.00 89.69 187 ARG A O 1
ATOM 1485 N N . LEU A 1 188 ? 15.307 2.150 -0.429 1.00 89.25 188 LEU A N 1
ATOM 1486 C CA . LEU A 1 188 ? 16.727 2.461 -0.624 1.00 89.25 188 LEU A CA 1
ATOM 1487 C C . LEU A 1 188 ? 17.620 1.539 0.214 1.00 89.25 188 LEU A C 1
ATOM 1489 O O . LEU A 1 188 ? 18.606 1.020 -0.296 1.00 89.25 188 LEU A O 1
ATOM 1493 N N . ILE A 1 189 ? 17.243 1.262 1.467 1.00 90.62 189 ILE A N 1
ATOM 1494 C CA . ILE A 1 189 ? 17.952 0.297 2.323 1.00 90.62 189 ILE A CA 1
ATOM 1495 C C . ILE A 1 189 ? 17.976 -1.087 1.663 1.00 90.62 189 ILE A C 1
ATOM 1497 O O . ILE A 1 189 ? 19.029 -1.715 1.582 1.00 90.62 189 ILE A O 1
ATOM 1501 N N . LEU A 1 190 ? 16.838 -1.548 1.135 1.00 87.94 190 LEU A N 1
ATOM 1502 C CA . LEU A 1 190 ? 16.765 -2.829 0.431 1.00 87.94 190 LEU A CA 1
ATOM 1503 C C . LEU A 1 190 ? 17.663 -2.882 -0.813 1.00 87.94 190 LEU A C 1
ATOM 1505 O O . LEU A 1 190 ? 18.237 -3.929 -1.090 1.00 87.94 190 LEU A O 1
ATOM 1509 N N . GLN A 1 191 ? 17.811 -1.775 -1.542 1.00 83.06 191 GLN A N 1
ATOM 1510 C CA . GLN A 1 191 ? 18.702 -1.698 -2.707 1.00 83.06 191 GLN A CA 1
ATOM 1511 C C . GLN A 1 191 ? 20.189 -1.757 -2.343 1.00 83.06 191 GLN A C 1
ATOM 1513 O O . GLN A 1 191 ? 20.991 -2.150 -3.181 1.00 83.06 191 GLN A O 1
ATOM 1518 N N . VAL A 1 192 ? 20.561 -1.363 -1.124 1.00 84.44 192 VAL A N 1
ATOM 1519 C CA . VAL A 1 192 ? 21.945 -1.462 -0.634 1.00 84.44 192 VAL A CA 1
ATOM 1520 C C . VAL A 1 192 ? 22.272 -2.883 -0.163 1.00 84.44 192 VAL A C 1
ATOM 1522 O O . VAL A 1 192 ? 23.418 -3.311 -0.266 1.00 84.44 192 VAL A O 1
ATOM 1525 N N . ILE A 1 193 ? 21.284 -3.609 0.372 1.00 82.19 193 ILE A N 1
ATOM 1526 C CA . ILE A 1 193 ? 21.490 -4.931 0.989 1.00 82.19 193 ILE A CA 1
ATOM 1527 C C . ILE A 1 193 ? 21.333 -6.091 -0.016 1.00 82.19 193 ILE A C 1
ATOM 1529 O O . ILE A 1 193 ? 21.941 -7.144 0.183 1.00 82.19 193 ILE A O 1
ATOM 1533 N N . GLY A 1 194 ? 20.499 -5.939 -1.052 1.00 67.50 194 GLY A N 1
ATOM 1534 C CA . GLY A 1 194 ? 20.205 -6.986 -2.051 1.00 67.50 194 GLY A CA 1
ATOM 1535 C C . GLY A 1 194 ? 21.072 -6.949 -3.299 1.00 67.50 194 GLY A C 1
ATOM 1536 O O . GLY A 1 194 ? 21.230 -8.025 -3.926 1.00 67.50 194 GLY A O 1
#

Sequence (194 aa):
MYPFVIEFVALVLFAGLLWHASRYESRAFAQQWFIGGLLATFIRETITQALLQSNLYAPEFLRIGAAPVAICLLTPSISYLALHLARGFARTEQRARMFALIFIIAASIALPLEATAAQAQWWTYATRTRAAFGAMPIVAPFAWGGAATIFYTVFWKVRETRLPERGKLYALVTLAPLIAAAQLLWRLILQVIG

pLDDT: mean 91.95, std 8.2, range [54.75, 98.44]

Radius of gyration: 15.96 Å; chains: 1; bounding box: 41×31×43 Å

Foldseek 3Di:
DQLVVLQVVLVCLLVVLLVVCCPPPHPLLSLLLLVLQLLLLLLLQLCCVPPVVFKDFDPNFDDDRRHGVSRSSVLSSLLSVQLVVQVVPDPVVVPVSSLVSSLVSQLVVVVVVQLCCLQVVRMAGPDPAPDDNRRRHPLVSNLSSQLSSLLVVQLVVLVPDPDDSVRSSVSSNVCSNVSSVSSVVVVVVSSVVD

Secondary structure (DSSP, 8-state):
--THHHHHHHHHHHHHHHHHHHHHT-HHHHHHHHHHHHHHHHHHHHHIIIII--EEE-TTS-EETTEEHHHHHHHHHHHHHHHHHHTTTS-TT-HHHHHHHHHHHHHHHHHHHHHHHHHTTSEEESS---EETTTEETTHHHHHHHHHHHHHHHHHHHHHSS--HHHHHHHHHHHHHHHHHHHHHHHHHHHHH-